Protein AF-A0A4C1T0A1-F1 (afdb_monomer)

Nearest PDB structures (foldseek):
  2osa-assembly1_A  TM=8.293E-01  e=1.418E-06  Homo sapiens
  3byi-assembly1_A  TM=7.574E-01  e=1.985E-06  Homo sapiens
  6gvc-assembly1_R  TM=7.389E-01  e=7.624E-06  Mus musculus
  6gvc-assembly3_T  TM=6.769E-01  e=3.477E-06  Mus musculus
  5jd0-assembly2_B  TM=7.737E-01  e=6.050E-04  Homo sapiens

pLDDT: mean 76.04, std 16.27, range [29.52, 96.94]

Sequence (228 aa):
MPFRESHLERKFVVELEGSQNVRILLYALQERPILRAKHVLKLSRSWLRETPQARVLKLGDNLILNTTIHFVPGEVTLRRVPTSKPGALFGAKMQQVLKREKRDIPFIISACIREVEKRGMSEVGIYRVSGSASDLAKLKKSFETNAYEAEQLLKDVDIHSVTGILKSYLRELPEALFTDILYPKFFETFSRFSNNNEAERINELLQVFEELRLKQIKLLLIIYWIIL

Radius of gyration: 21.47 Å; Cα contacts (8 Å, |Δi|>4): 220; chains: 1; bounding box: 48×46×66 Å

Foldseek 3Di:
DDDPDPPPDDDDDDDQVVHQWDKDWDWDDDVDTDTPFIFIGGDDPVQQAQDWDWDWTDGPDPDIDTDTHHDDDPVNLQQLQQDPDPQFQFSHAQVVQCVVVVHLGRLLLVLLLVLCVVPVPPPPCQLNDAFDPVLLVVLNVCVSPPSVVSSVSSNVGDNNSSSNNNVNRQSNHNAHLQHPVLVVVLVCLVVVDDPPPVVVSVVSNVVSVVVSPPRCVSVVVSVVVNPD

Secondary structure (DSSP, 8-state):
----------------TT--EEEEEEEE-SSSPEEEEEEEEE--TTT--SS-EEEEEE-SSS-EEEEEE----HHHHH--PPP-STT-STTS-HHHHHHHHTSSS-HHHHHHHHHHHHHTTTSTTTTTS---HHHHHHHHHHHHH-HHHHHHHHHHS-HHHHHHHHHHHHHT-SS-SS-TTHHHHHHHHHHHS-TT-HHHHHHHHHHHHHHTTTS-HHHHHHHHHHH-

Solvent-accessible surface area (backbone atoms only — not comparable to full-atom values): 13820 Å² total; per-residue (Å²): 133,83,83,78,84,73,87,75,88,75,90,82,87,79,90,62,82,93,54,58,62,49,76,49,75,42,63,45,89,59,102,60,74,41,80,72,27,59,34,78,45,73,62,46,79,92,69,55,34,71,61,78,37,79,44,78,44,61,35,51,96,88,37,75,45,81,46,71,48,53,38,76,54,68,67,67,76,62,57,34,65,61,51,86,58,86,82,50,62,66,18,28,52,64,72,57,51,22,63,73,68,73,40,80,57,50,64,69,57,59,54,38,50,54,52,37,69,72,70,31,79,85,43,90,53,55,69,72,49,79,35,53,71,70,52,32,53,50,46,54,53,28,53,58,75,36,60,69,61,25,60,55,49,60,73,75,48,60,64,33,21,42,42,42,44,49,52,50,46,62,69,36,25,36,59,60,92,65,40,85,80,46,46,59,58,53,51,49,54,61,69,71,46,60,94,87,41,60,70,60,43,51,53,52,49,50,53,62,48,56,74,53,71,84,56,53,71,79,57,49,56,55,46,59,62,66,76,110

InterPro domains:
  IPR000198 Rho GTPase-activating protein domain [PF00620] (106-221)
  IPR000198 Rho GTPase-activating protein domain [PS50238] (92-228)
  IPR000198 Rho GTPase-activating protein domain [SM00324] (103-228)
  IPR008936 Rho GTPase activation protein [G3DSA:1.10.555.10] (77-224)
  IPR008936 Rho GTPase activation protein [SSF48350] (89-224)
  IPR037769 Abr/Bcr [PTHR23182] (9-221)

Organism: Eumeta variegata (NCBI:txid151549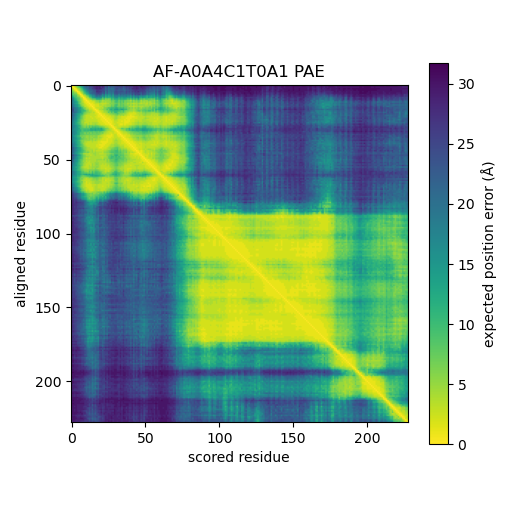)

Mean predicted aligned error: 15.32 Å

Structure (mmCIF, N/CA/C/O backbone):
data_AF-A0A4C1T0A1-F1
#
_entry.id   AF-A0A4C1T0A1-F1
#
loop_
_atom_site.group_PDB
_atom_site.id
_atom_site.type_symbol
_atom_site.label_atom_id
_atom_site.label_alt_id
_atom_site.label_comp_id
_atom_site.label_asym_id
_atom_site.label_entity_id
_atom_site.label_seq_id
_atom_site.pdbx_PDB_ins_code
_atom_site.Cartn_x
_atom_site.Cartn_y
_atom_site.Cartn_z
_atom_site.occupancy
_atom_site.B_iso_or_equiv
_atom_site.auth_seq_id
_atom_site.auth_comp_id
_atom_site.auth_asym_id
_atom_site.auth_atom_id
_atom_site.pdbx_PDB_model_num
ATOM 1 N N . MET A 1 1 ? 8.961 10.229 -41.275 1.00 29.52 1 MET A N 1
ATOM 2 C CA . MET A 1 1 ? 8.389 11.220 -40.336 1.00 29.52 1 MET A CA 1
ATOM 3 C C . MET A 1 1 ? 9.217 11.193 -39.059 1.00 29.52 1 MET A C 1
ATOM 5 O O . MET A 1 1 ? 9.393 10.100 -38.531 1.00 29.52 1 MET A O 1
ATOM 9 N N . PRO A 1 2 ? 9.806 12.317 -38.622 1.00 32.81 2 PRO A N 1
ATOM 10 C CA . PRO A 1 2 ? 10.744 12.318 -37.507 1.00 32.81 2 PRO A CA 1
ATOM 11 C C . PRO A 1 2 ? 9.990 12.180 -36.179 1.00 32.81 2 PRO A C 1
ATOM 13 O O . PRO A 1 2 ? 8.956 12.815 -35.965 1.00 32.81 2 PRO A O 1
ATOM 16 N N . PHE A 1 3 ? 10.504 11.310 -35.310 1.00 29.80 3 PHE A N 1
ATOM 17 C CA . PHE A 1 3 ? 10.046 11.124 -33.937 1.00 29.80 3 PHE A CA 1
ATOM 18 C C . PHE A 1 3 ? 10.162 12.458 -33.186 1.00 29.80 3 PHE A C 1
ATOM 20 O O . PHE A 1 3 ? 11.262 12.954 -32.970 1.00 29.80 3 PHE A O 1
ATOM 27 N N . ARG A 1 4 ? 9.024 13.048 -32.806 1.00 32.44 4 ARG A N 1
ATOM 28 C CA . ARG A 1 4 ? 8.977 14.178 -31.872 1.00 32.44 4 ARG A CA 1
ATOM 29 C C . ARG A 1 4 ? 9.487 13.707 -30.510 1.00 32.44 4 ARG A C 1
ATOM 31 O O . ARG A 1 4 ? 8.914 12.789 -29.926 1.00 32.44 4 ARG A O 1
ATOM 38 N N . GLU A 1 5 ? 10.537 14.354 -30.016 1.00 40.31 5 GLU A N 1
ATOM 39 C CA . GLU A 1 5 ? 11.033 14.242 -28.645 1.00 40.31 5 GLU A CA 1
ATOM 40 C C . GLU A 1 5 ? 9.947 14.696 -27.662 1.00 40.31 5 GLU A C 1
ATOM 42 O O . GLU A 1 5 ? 9.786 15.876 -27.360 1.00 40.31 5 GLU A O 1
ATOM 47 N N . SER A 1 6 ? 9.156 13.751 -27.160 1.00 40.12 6 SER A N 1
ATOM 48 C CA . SER A 1 6 ? 8.355 13.971 -25.962 1.00 40.12 6 SER A CA 1
ATOM 49 C C . SER A 1 6 ? 9.264 13.767 -24.750 1.00 40.12 6 SER A C 1
ATOM 51 O O . SER A 1 6 ? 9.520 12.626 -24.358 1.00 40.12 6 SER A O 1
ATOM 53 N N . HIS A 1 7 ? 9.760 14.860 -24.167 1.00 39.47 7 HIS A N 1
ATOM 54 C CA . HIS A 1 7 ? 10.402 14.864 -22.851 1.00 39.47 7 HIS A CA 1
ATOM 55 C C . HIS A 1 7 ? 9.392 14.387 -21.795 1.00 39.47 7 HIS A C 1
ATOM 57 O O . HIS A 1 7 ? 8.626 15.163 -21.229 1.00 39.47 7 HIS A O 1
ATOM 63 N N . LEU A 1 8 ? 9.340 13.074 -21.571 1.00 49.59 8 LEU A N 1
ATOM 64 C CA . LEU A 1 8 ? 8.510 12.456 -20.546 1.00 49.59 8 LEU A CA 1
ATOM 65 C C . LEU A 1 8 ? 9.331 12.374 -19.251 1.00 49.59 8 LEU A C 1
ATOM 67 O O . LEU A 1 8 ? 9.899 11.335 -18.920 1.00 49.59 8 LEU A O 1
ATOM 71 N N . GLU A 1 9 ? 9.429 13.481 -18.517 1.00 53.09 9 GLU A N 1
ATOM 72 C CA . GLU A 1 9 ? 10.045 13.467 -17.189 1.00 53.09 9 GLU A CA 1
ATOM 73 C C . GLU A 1 9 ? 9.111 12.762 -16.203 1.00 53.09 9 GLU A C 1
ATOM 75 O O . GLU A 1 9 ? 8.130 13.320 -15.712 1.00 53.09 9 GLU A O 1
ATOM 80 N N . ARG A 1 10 ? 9.388 11.484 -15.933 1.00 62.19 10 ARG A N 1
ATOM 81 C CA . ARG A 1 10 ? 8.680 10.706 -14.916 1.00 62.19 10 ARG A CA 1
ATOM 82 C C . ARG A 1 10 ? 9.647 10.283 -13.824 1.00 62.19 10 ARG A C 1
ATOM 84 O O . ARG A 1 10 ? 10.662 9.641 -14.089 1.00 62.19 10 ARG A O 1
ATOM 91 N N . LYS A 1 11 ? 9.300 10.625 -12.585 1.00 68.88 11 LYS A N 1
ATOM 92 C CA . LYS A 1 11 ? 10.008 10.181 -11.386 1.00 68.88 11 LYS A CA 1
ATOM 93 C C . LYS A 1 11 ? 9.368 8.895 -10.876 1.00 68.88 11 LYS A C 1
ATOM 95 O O . LYS A 1 11 ? 8.157 8.842 -10.677 1.00 68.88 11 LYS A O 1
ATOM 100 N N . PHE A 1 12 ? 10.191 7.884 -10.634 1.00 72.19 12 PHE A N 1
ATOM 101 C CA . PHE A 1 12 ? 9.772 6.614 -10.053 1.00 72.19 12 PHE A CA 1
ATOM 102 C C . PHE A 1 12 ? 10.589 6.347 -8.795 1.00 72.19 12 PHE A C 1
ATOM 104 O O . PHE A 1 12 ? 11.776 6.668 -8.743 1.00 72.19 12 PHE A O 1
ATOM 111 N N . VAL A 1 13 ? 9.948 5.756 -7.793 1.00 72.50 13 VAL A N 1
ATOM 112 C CA . VAL A 1 13 ? 10.609 5.232 -6.597 1.00 72.50 13 VAL A CA 1
ATOM 113 C C . VAL A 1 13 ? 10.372 3.732 -6.604 1.00 72.50 13 VAL A C 1
ATOM 115 O O . VAL A 1 13 ? 9.233 3.292 -6.752 1.00 72.50 13 VAL A O 1
ATOM 118 N N . VAL A 1 14 ? 11.451 2.961 -6.514 1.00 73.00 14 VAL A N 1
ATOM 119 C CA . VAL A 1 14 ? 11.414 1.500 -6.584 1.00 73.00 14 VAL A CA 1
ATOM 120 C C . VAL A 1 14 ? 12.119 0.958 -5.352 1.00 73.00 14 VAL A C 1
ATOM 122 O O . VAL A 1 14 ? 13.263 1.320 -5.087 1.00 73.00 14 VAL A O 1
ATOM 125 N N . GLU A 1 15 ? 11.434 0.100 -4.604 1.00 74.38 15 GLU A N 1
ATOM 126 C CA . GLU A 1 15 ? 12.023 -0.645 -3.494 1.00 74.38 15 GLU A CA 1
ATOM 127 C C . GLU A 1 15 ? 12.839 -1.808 -4.078 1.00 74.38 15 GLU A C 1
ATOM 129 O O . GLU A 1 15 ? 12.333 -2.604 -4.867 1.00 74.38 15 GLU A O 1
ATOM 134 N N . LEU A 1 16 ? 14.134 -1.859 -3.755 1.00 69.81 16 LEU A N 1
ATOM 135 C CA . LEU A 1 16 ? 15.108 -2.787 -4.351 1.00 69.81 16 LEU A CA 1
ATOM 136 C C . LEU A 1 16 ? 15.574 -3.847 -3.346 1.00 69.81 16 LEU A C 1
ATOM 138 O O . LEU A 1 16 ? 16.738 -4.250 -3.358 1.00 69.81 16 LEU A O 1
ATOM 142 N N . GLU A 1 17 ? 14.685 -4.287 -2.458 1.00 68.00 17 GLU A N 1
ATOM 143 C CA . GLU A 1 17 ? 15.021 -5.261 -1.420 1.00 68.00 17 GLU A CA 1
ATOM 144 C C . GLU A 1 17 ? 15.563 -6.557 -2.046 1.00 68.00 17 GLU A C 1
ATOM 146 O O . GLU A 1 17 ? 14.962 -7.130 -2.957 1.00 68.00 17 GLU A O 1
ATOM 151 N N . GLY A 1 18 ? 16.779 -6.952 -1.650 1.00 66.81 18 GLY A N 1
ATOM 152 C CA . GLY A 1 18 ? 17.487 -8.125 -2.185 1.00 66.81 18 GLY A CA 1
ATOM 153 C C . GLY A 1 18 ? 17.835 -8.079 -3.683 1.00 66.81 18 GLY A C 1
ATOM 154 O O . GLY A 1 18 ? 18.431 -9.020 -4.211 1.00 66.81 18 GLY A O 1
ATOM 155 N N . SER A 1 19 ? 17.492 -7.002 -4.392 1.00 78.25 19 SER A N 1
ATOM 156 C CA . SER A 1 19 ? 17.608 -6.933 -5.846 1.00 78.25 19 SER A CA 1
ATOM 157 C C . SER A 1 19 ? 19.029 -6.587 -6.279 1.00 78.25 19 SER A C 1
ATOM 159 O O . SER A 1 19 ? 19.620 -5.604 -5.840 1.00 78.25 19 SER A O 1
ATOM 161 N N . GLN A 1 20 ? 19.571 -7.373 -7.209 1.00 84.00 20 GLN A N 1
ATOM 162 C CA . GLN A 1 20 ? 20.903 -7.134 -7.781 1.00 84.00 20 GLN A CA 1
ATOM 163 C C . GLN A 1 20 ? 20.854 -6.395 -9.122 1.00 84.00 20 GLN A C 1
ATOM 165 O O . GLN A 1 20 ? 21.861 -5.844 -9.564 1.00 84.00 20 GLN A O 1
ATOM 170 N N . ASN A 1 21 ? 19.700 -6.388 -9.795 1.00 86.94 21 ASN A N 1
ATOM 171 C CA . ASN A 1 21 ? 19.548 -5.836 -11.137 1.00 86.94 21 ASN A CA 1
ATOM 172 C C . ASN A 1 21 ? 18.180 -5.167 -11.308 1.00 86.94 21 ASN A C 1
ATOM 174 O O . ASN A 1 21 ? 17.172 -5.702 -10.857 1.00 86.94 21 ASN A O 1
ATOM 178 N N . VAL A 1 22 ? 18.136 -4.066 -12.056 1.00 86.69 22 VAL A N 1
ATOM 179 C CA . VAL A 1 22 ? 16.906 -3.433 -12.550 1.00 86.69 22 VAL A CA 1
ATOM 180 C C . VAL A 1 22 ? 16.799 -3.691 -14.047 1.00 86.69 22 VAL A C 1
ATOM 182 O O . VAL A 1 22 ? 17.739 -3.430 -14.797 1.00 86.69 22 VAL A O 1
ATOM 185 N N . ARG A 1 23 ? 15.662 -4.223 -14.503 1.00 88.62 23 ARG A N 1
ATOM 186 C CA . ARG A 1 23 ? 15.398 -4.449 -15.931 1.00 88.62 23 ARG A CA 1
ATOM 187 C C . ARG A 1 23 ? 14.464 -3.370 -16.453 1.00 88.62 23 ARG A C 1
ATOM 189 O O . ARG A 1 23 ? 13.386 -3.176 -15.908 1.00 88.62 23 ARG A O 1
ATOM 196 N N . ILE A 1 24 ? 14.871 -2.707 -17.524 1.00 87.62 24 ILE A N 1
ATOM 197 C CA . ILE A 1 24 ? 14.085 -1.681 -18.205 1.00 87.62 24 ILE A CA 1
ATOM 198 C C . ILE A 1 24 ? 13.668 -2.254 -19.551 1.00 87.62 24 ILE A C 1
ATOM 200 O O . ILE A 1 24 ? 14.513 -2.707 -20.326 1.00 87.62 24 ILE A O 1
ATOM 204 N N . LEU A 1 25 ? 12.362 -2.269 -19.799 1.00 87.50 25 LEU A N 1
ATOM 205 C CA . LEU A 1 25 ? 11.750 -2.847 -20.988 1.00 87.50 25 LEU A CA 1
ATOM 206 C C . LEU A 1 25 ? 10.975 -1.753 -21.718 1.00 87.50 25 LEU A C 1
ATOM 208 O O . LEU A 1 25 ? 10.146 -1.073 -21.116 1.00 87.50 25 LEU A O 1
ATOM 212 N N . LEU A 1 26 ? 11.252 -1.591 -23.008 1.00 84.69 26 LEU A N 1
ATOM 213 C CA . LEU A 1 26 ? 10.543 -0.658 -23.873 1.00 84.69 26 LEU A CA 1
ATOM 214 C C . LEU A 1 26 ? 9.600 -1.441 -24.778 1.00 84.69 26 LEU A C 1
ATOM 216 O O . LEU A 1 26 ? 10.046 -2.268 -25.574 1.00 84.69 26 LEU A O 1
ATOM 220 N N . TYR A 1 27 ? 8.311 -1.141 -24.686 1.00 84.38 27 TYR A N 1
ATOM 221 C CA . TYR A 1 27 ? 7.280 -1.748 -25.518 1.00 84.38 27 TYR A CA 1
ATOM 222 C C . TYR A 1 27 ? 6.747 -0.738 -26.534 1.00 84.38 27 TYR A C 1
ATOM 224 O O . TYR A 1 27 ? 6.534 0.428 -26.205 1.00 84.38 27 TYR A O 1
ATOM 232 N N . ALA A 1 28 ? 6.510 -1.192 -27.764 1.00 83.00 28 ALA A N 1
ATOM 233 C CA . ALA A 1 28 ? 5.691 -0.471 -28.731 1.00 83.00 28 ALA A CA 1
ATOM 234 C C . ALA A 1 28 ? 4.224 -0.862 -28.530 1.00 83.00 28 ALA A C 1
ATOM 236 O O . ALA A 1 28 ? 3.894 -2.049 -28.545 1.00 83.00 28 ALA A O 1
ATOM 237 N N . LEU A 1 29 ? 3.355 0.135 -28.355 1.00 79.50 29 LEU A N 1
ATOM 238 C CA . LEU A 1 29 ? 1.909 -0.065 -28.321 1.00 79.50 29 LEU A CA 1
ATOM 239 C C . LEU A 1 29 ? 1.381 -0.258 -29.751 1.00 79.50 29 LEU A C 1
ATOM 241 O O . LEU A 1 29 ? 1.360 0.678 -30.545 1.00 79.50 29 LEU A O 1
ATOM 245 N N . GLN A 1 30 ? 0.980 -1.489 -30.058 1.00 86.06 30 GLN A N 1
ATOM 246 C CA . GLN A 1 30 ? 0.205 -1.906 -31.233 1.00 86.06 30 GLN A CA 1
ATOM 247 C C . GLN A 1 30 ? -0.946 -2.809 -30.742 1.00 86.06 30 GLN A C 1
ATOM 249 O O . GLN A 1 30 ? -1.153 -2.906 -29.532 1.00 86.06 30 GLN A O 1
ATOM 254 N N . GLU A 1 31 ? -1.668 -3.501 -31.635 1.00 78.75 31 GLU A N 1
ATOM 255 C CA . GLU A 1 31 ? -2.723 -4.463 -31.244 1.00 78.75 31 GLU A CA 1
ATOM 256 C C . GLU A 1 31 ? -2.236 -5.523 -30.242 1.00 78.75 31 GLU A C 1
ATOM 258 O O . GLU A 1 31 ? -2.997 -5.987 -29.394 1.00 78.75 31 GLU A O 1
ATOM 263 N N . ARG A 1 32 ? -0.944 -5.869 -30.288 1.00 80.00 32 ARG A N 1
ATOM 264 C CA . ARG A 1 32 ? -0.244 -6.589 -29.219 1.00 80.00 32 ARG A CA 1
ATOM 265 C C . ARG A 1 32 ? 1.031 -5.829 -28.850 1.00 80.00 32 ARG A C 1
ATOM 267 O O . ARG A 1 32 ? 1.736 -5.385 -29.755 1.00 80.00 32 ARG A O 1
ATOM 274 N N . PRO A 1 33 ? 1.358 -5.665 -27.556 1.00 83.69 33 PRO A N 1
ATOM 275 C CA . PRO A 1 33 ? 2.564 -4.957 -27.145 1.00 83.69 33 PRO A CA 1
ATOM 276 C C . PRO A 1 33 ? 3.813 -5.735 -27.572 1.00 83.69 33 PRO A C 1
ATOM 278 O O . PRO A 1 33 ? 4.035 -6.865 -27.139 1.00 83.69 33 PRO A O 1
ATOM 281 N N . ILE A 1 34 ? 4.649 -5.115 -28.406 1.00 87.12 34 ILE A N 1
ATOM 282 C CA . ILE A 1 34 ? 5.887 -5.725 -28.906 1.00 87.12 34 ILE A CA 1
ATOM 283 C C . ILE A 1 34 ? 7.069 -5.147 -28.134 1.00 87.12 34 ILE A C 1
ATOM 285 O O . ILE A 1 34 ? 7.249 -3.928 -28.087 1.00 87.12 34 ILE A O 1
ATOM 289 N N . LEU A 1 35 ? 7.899 -6.012 -27.547 1.00 85.38 35 LEU A N 1
ATOM 290 C CA . LEU A 1 35 ? 9.145 -5.599 -26.903 1.00 85.38 35 LEU A CA 1
ATOM 291 C C . LEU A 1 35 ? 10.116 -5.065 -27.965 1.00 85.38 35 LEU A C 1
ATOM 293 O O . LEU A 1 35 ? 10.539 -5.799 -28.854 1.00 85.38 35 LEU A O 1
ATOM 297 N N . ARG A 1 36 ? 10.471 -3.784 -27.870 1.00 86.38 36 ARG A N 1
ATOM 298 C CA . ARG A 1 36 ? 11.402 -3.111 -28.787 1.00 86.38 36 ARG A CA 1
ATOM 299 C C . ARG A 1 36 ? 12.825 -3.095 -28.265 1.00 86.38 36 ARG A C 1
ATOM 301 O O . ARG A 1 36 ? 13.759 -3.162 -29.052 1.00 86.38 36 ARG A O 1
ATOM 308 N N . ALA A 1 37 ? 12.984 -2.988 -26.950 1.00 86.50 37 ALA A N 1
ATOM 309 C CA . ALA A 1 37 ? 14.294 -2.957 -26.330 1.00 86.50 37 ALA A CA 1
ATOM 310 C C . ALA A 1 37 ? 14.256 -3.437 -24.882 1.00 86.50 37 ALA A C 1
ATOM 312 O O . ALA A 1 37 ? 13.249 -3.313 -24.183 1.00 86.50 37 ALA A O 1
ATOM 313 N N . LYS A 1 38 ? 15.399 -3.944 -24.427 1.00 87.94 38 LYS A N 1
ATOM 314 C CA . LYS A 1 38 ? 15.635 -4.386 -23.056 1.00 87.94 38 LYS A CA 1
ATOM 315 C C . LYS A 1 38 ? 17.009 -3.910 -22.614 1.00 87.94 38 LYS A C 1
ATOM 317 O O . LYS A 1 38 ? 17.985 -4.097 -23.331 1.00 87.94 38 LYS A O 1
ATOM 322 N N . HIS A 1 39 ? 17.090 -3.372 -21.405 1.00 89.44 39 HIS A N 1
ATOM 323 C CA . HIS A 1 39 ? 18.354 -3.082 -20.742 1.00 89.44 39 HIS A CA 1
ATOM 324 C C . HIS A 1 39 ? 18.349 -3.655 -19.326 1.00 89.44 39 HIS A C 1
ATOM 326 O O . HIS A 1 39 ? 17.338 -3.601 -18.626 1.00 89.44 39 HIS A O 1
ATOM 332 N N . VAL A 1 40 ? 19.479 -4.223 -18.906 1.00 89.81 40 VAL A N 1
ATOM 333 C CA . VAL A 1 40 ? 19.676 -4.734 -17.546 1.00 89.81 40 VAL A CA 1
ATOM 334 C C . VAL A 1 40 ? 20.724 -3.869 -16.868 1.00 89.81 40 VAL A C 1
ATOM 336 O O . VAL A 1 40 ? 21.893 -3.898 -17.237 1.00 89.81 40 VAL A O 1
ATOM 339 N N . LEU A 1 41 ? 20.297 -3.112 -15.866 1.00 89.19 41 LEU A N 1
ATOM 340 C CA . LEU A 1 41 ? 21.166 -2.287 -15.049 1.00 89.19 41 LEU A CA 1
ATOM 341 C C . LEU A 1 41 ? 21.546 -3.052 -13.782 1.00 89.19 41 LEU A C 1
ATOM 343 O O . LEU A 1 41 ? 20.699 -3.300 -12.924 1.00 89.19 41 LEU A O 1
ATOM 347 N N . LYS A 1 42 ? 22.826 -3.404 -13.650 1.00 88.69 42 LYS A N 1
ATOM 348 C CA . LYS A 1 42 ? 23.350 -4.027 -12.432 1.00 88.69 42 LYS A CA 1
ATOM 349 C C . LYS A 1 42 ? 23.491 -2.985 -11.326 1.00 88.69 42 LYS A C 1
ATOM 351 O O . LYS A 1 42 ? 24.186 -1.977 -11.486 1.00 88.69 42 LYS A O 1
ATOM 356 N N . LEU A 1 43 ? 22.835 -3.240 -10.202 1.00 86.88 43 LEU A N 1
ATOM 357 C CA . LEU A 1 43 ? 22.893 -2.388 -9.025 1.00 86.88 43 LEU A CA 1
ATOM 358 C C . LEU A 1 43 ? 24.235 -2.601 -8.323 1.00 86.88 43 LEU A C 1
ATOM 360 O O . LEU A 1 43 ? 24.668 -3.732 -8.107 1.00 86.88 43 LEU A O 1
ATOM 364 N N . SER A 1 44 ? 24.917 -1.507 -7.990 1.00 83.94 44 SER A N 1
ATOM 365 C CA . SER A 1 44 ? 26.177 -1.553 -7.250 1.00 83.94 44 SER A CA 1
ATOM 366 C C . SER A 1 44 ? 26.270 -0.381 -6.291 1.00 83.94 44 SER A C 1
ATOM 368 O O . SER A 1 44 ? 26.035 0.764 -6.678 1.00 83.94 44 SER A O 1
ATOM 370 N N . ARG A 1 45 ? 26.718 -0.666 -5.066 1.00 79.56 45 ARG A N 1
ATOM 371 C CA . ARG A 1 45 ? 26.987 0.342 -4.030 1.00 79.56 45 ARG A CA 1
ATOM 372 C C . ARG A 1 45 ? 28.094 1.324 -4.428 1.00 79.56 45 ARG A C 1
ATOM 374 O O . ARG A 1 45 ? 28.167 2.412 -3.875 1.00 79.56 45 ARG A O 1
ATOM 381 N N . SER A 1 46 ? 28.938 0.978 -5.406 1.00 81.81 46 SER A N 1
ATOM 382 C CA . SER A 1 46 ? 30.003 1.875 -5.877 1.00 81.81 46 SER A CA 1
ATOM 383 C C . SER A 1 46 ? 29.461 3.143 -6.543 1.00 81.81 46 SER A C 1
ATOM 385 O O . SER A 1 46 ? 30.059 4.216 -6.404 1.00 81.81 46 SER A O 1
ATOM 387 N N . TRP A 1 47 ? 28.323 3.028 -7.238 1.00 83.88 47 TRP A N 1
ATOM 388 C CA . TRP A 1 47 ? 27.717 4.124 -7.990 1.00 83.88 47 TRP A CA 1
ATOM 389 C C . TRP A 1 47 ? 26.320 4.511 -7.511 1.00 83.88 47 TRP A C 1
ATOM 391 O O . TRP A 1 47 ? 25.928 5.654 -7.708 1.00 83.88 47 TRP A O 1
ATOM 401 N N . LEU A 1 48 ? 25.558 3.601 -6.903 1.00 83.75 48 LEU A N 1
ATOM 402 C CA . LEU A 1 48 ? 24.223 3.891 -6.388 1.00 83.75 48 LEU A CA 1
ATOM 403 C C . LEU A 1 48 ? 24.356 4.631 -5.051 1.00 83.75 48 LEU A C 1
ATOM 405 O O . LEU A 1 48 ? 24.356 4.022 -3.986 1.00 83.75 48 LEU A O 1
ATOM 409 N N . ARG A 1 49 ? 24.550 5.947 -5.143 1.00 85.81 49 ARG A N 1
ATOM 410 C CA . ARG A 1 49 ? 24.770 6.867 -4.018 1.00 85.81 49 ARG A CA 1
ATOM 411 C C . ARG A 1 49 ? 23.569 7.784 -3.836 1.00 85.81 49 ARG A C 1
ATOM 413 O O . ARG A 1 49 ? 22.743 7.895 -4.736 1.00 85.81 49 ARG A O 1
ATOM 420 N N . GLU A 1 50 ? 23.501 8.471 -2.701 1.00 81.75 50 GLU A N 1
ATOM 421 C CA . GLU A 1 50 ? 22.440 9.449 -2.414 1.00 81.75 50 GLU A CA 1
ATOM 422 C C . GLU A 1 50 ? 22.443 10.650 -3.363 1.00 81.75 50 GLU A C 1
ATOM 424 O O . GLU A 1 50 ? 21.406 11.254 -3.631 1.00 81.75 50 GLU A O 1
ATOM 429 N N . THR A 1 51 ? 23.605 10.983 -3.923 1.00 84.88 51 THR A N 1
ATOM 430 C CA . THR A 1 51 ? 23.722 12.049 -4.912 1.00 84.88 51 THR A CA 1
ATOM 431 C C . THR A 1 51 ? 23.191 11.597 -6.277 1.00 84.88 51 THR A C 1
ATOM 433 O O . THR A 1 51 ? 23.561 10.513 -6.739 1.00 84.88 51 THR A O 1
ATOM 436 N N . PRO A 1 52 ? 22.373 12.419 -6.965 1.00 86.31 52 PRO A N 1
ATOM 43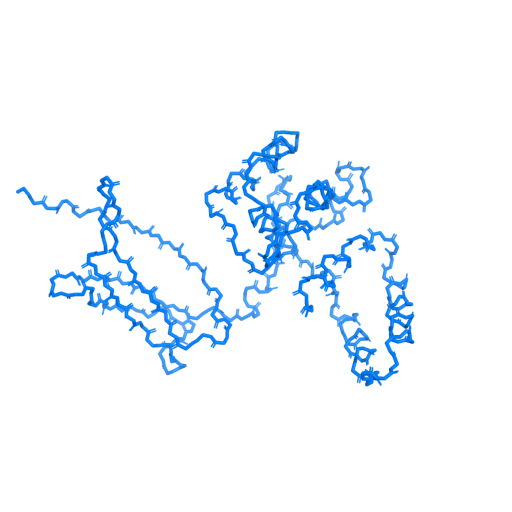7 C CA . PRO A 1 52 ? 21.881 12.131 -8.312 1.00 86.31 52 PRO A CA 1
ATOM 438 C C . PRO A 1 52 ? 23.006 11.776 -9.292 1.00 86.31 52 PRO A C 1
ATOM 440 O O . PRO A 1 52 ? 23.874 12.597 -9.576 1.00 86.31 52 PRO A O 1
ATOM 443 N N . GLN A 1 53 ? 22.980 10.553 -9.826 1.00 86.81 53 GLN A N 1
ATOM 444 C CA . GLN A 1 53 ? 23.920 10.082 -10.842 1.00 86.81 53 GLN A CA 1
ATOM 445 C C . GLN A 1 53 ? 23.231 10.024 -12.203 1.00 86.81 53 GLN A C 1
ATOM 447 O O . GLN A 1 53 ? 22.355 9.183 -12.427 1.00 86.81 53 GLN A O 1
ATOM 452 N N . ALA A 1 54 ? 23.642 10.895 -13.124 1.00 88.38 54 ALA A N 1
ATOM 453 C CA . ALA A 1 54 ? 23.218 10.811 -14.515 1.00 88.38 54 ALA A CA 1
ATOM 454 C C . ALA A 1 54 ? 23.792 9.540 -15.160 1.00 88.38 54 ALA A C 1
ATOM 456 O O . ALA A 1 54 ? 24.974 9.218 -15.019 1.00 88.38 54 ALA A O 1
ATOM 457 N N . ARG A 1 55 ? 22.946 8.797 -15.868 1.00 86.50 55 ARG A N 1
ATOM 458 C CA . ARG A 1 55 ? 23.300 7.579 -16.589 1.00 86.50 55 ARG A CA 1
ATOM 459 C C . ARG A 1 55 ? 22.628 7.540 -17.947 1.00 86.50 55 ARG A C 1
ATOM 461 O O . ARG A 1 55 ? 21.475 7.920 -18.119 1.00 86.50 55 ARG A O 1
ATOM 468 N N . VAL A 1 56 ? 23.379 7.005 -18.895 1.00 88.81 56 VAL A N 1
ATOM 469 C CA . VAL A 1 56 ? 22.968 6.816 -20.279 1.00 88.81 56 VAL A CA 1
ATOM 470 C C . VAL A 1 56 ? 22.800 5.317 -20.494 1.00 88.81 56 VAL A C 1
ATOM 472 O O . VAL A 1 56 ? 23.775 4.565 -20.470 1.00 88.81 56 VAL A O 1
ATOM 475 N N . LEU A 1 57 ? 21.557 4.862 -20.631 1.00 87.62 57 LEU A N 1
ATOM 476 C CA . LEU A 1 57 ? 21.221 3.449 -20.780 1.00 87.62 57 LEU A CA 1
ATOM 477 C C . LEU A 1 57 ? 20.954 3.139 -22.251 1.00 87.62 57 LEU A C 1
ATOM 479 O O . LEU A 1 57 ? 20.018 3.670 -22.844 1.00 87.62 57 LEU A O 1
ATOM 483 N N . LYS A 1 58 ? 21.767 2.260 -22.841 1.00 85.88 58 LYS A N 1
ATOM 484 C CA . LYS A 1 58 ? 21.583 1.802 -24.225 1.00 85.88 58 LYS A CA 1
ATOM 485 C C . LYS A 1 58 ? 20.492 0.732 -24.274 1.00 85.88 58 LYS A C 1
ATOM 487 O O . LYS A 1 58 ? 20.686 -0.388 -23.797 1.00 85.88 58 LYS A O 1
ATOM 492 N N . LEU A 1 59 ? 19.338 1.097 -24.814 1.00 82.38 59 LEU A N 1
ATOM 493 C CA . LEU A 1 59 ? 18.161 0.254 -24.992 1.00 82.38 59 LEU A CA 1
ATOM 494 C C . LEU A 1 59 ? 18.189 -0.357 -26.405 1.00 82.38 59 LEU A C 1
ATOM 496 O O . LEU A 1 59 ? 17.376 -0.018 -27.253 1.00 82.38 59 LEU A O 1
ATOM 500 N N . GLY A 1 60 ? 19.122 -1.271 -26.668 1.00 76.00 60 GLY A N 1
ATOM 501 C CA . GLY A 1 60 ? 19.323 -1.845 -28.009 1.00 76.00 60 GLY A CA 1
ATOM 502 C C . GLY A 1 60 ? 20.213 -0.976 -28.904 1.00 76.00 60 GLY A C 1
ATOM 503 O O . GLY A 1 60 ? 20.977 -0.156 -28.394 1.00 76.00 60 GLY A O 1
ATOM 504 N N . ASP A 1 61 ? 20.127 -1.175 -30.222 1.00 73.06 61 ASP A N 1
ATOM 505 C CA . ASP A 1 61 ? 21.145 -0.685 -31.165 1.00 73.06 61 ASP A CA 1
ATOM 506 C C . ASP A 1 61 ? 21.137 0.841 -31.339 1.00 73.06 61 ASP A C 1
ATOM 508 O O . ASP A 1 61 ? 22.197 1.462 -31.351 1.00 73.06 61 ASP A O 1
ATOM 512 N N . ASN A 1 62 ? 19.951 1.463 -31.383 1.00 77.62 62 ASN A N 1
ATOM 513 C CA . ASN A 1 62 ? 19.802 2.889 -31.720 1.00 77.62 62 ASN A CA 1
ATOM 514 C C . ASN A 1 62 ? 18.975 3.698 -30.705 1.00 77.62 62 ASN A C 1
ATOM 516 O O . ASN A 1 62 ? 18.569 4.820 -31.002 1.00 77.62 62 ASN A O 1
ATOM 520 N N . LEU A 1 63 ? 18.678 3.150 -29.524 1.00 81.81 63 LEU A N 1
ATOM 521 C CA . LEU A 1 63 ? 17.886 3.851 -28.510 1.00 81.81 63 LEU A CA 1
ATOM 522 C C . LEU A 1 63 ? 18.703 4.068 -27.246 1.00 81.81 63 LEU A C 1
ATOM 524 O O . LEU A 1 63 ? 19.307 3.150 -26.692 1.00 81.81 63 LEU A O 1
ATOM 528 N N . ILE A 1 64 ? 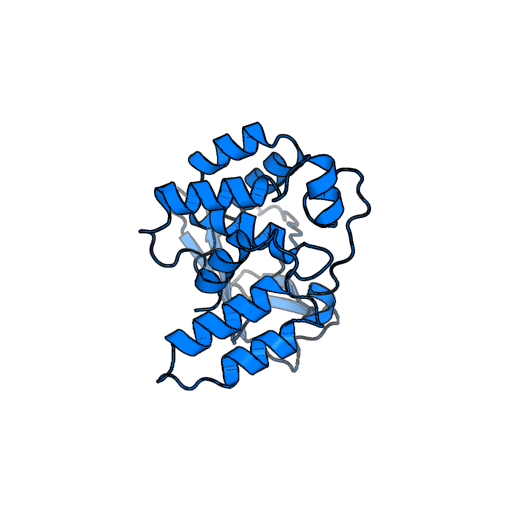18.681 5.305 -26.771 1.00 84.81 64 ILE A N 1
ATOM 529 C CA . ILE A 1 64 ? 19.395 5.734 -25.581 1.00 84.81 64 ILE A CA 1
ATOM 530 C C . ILE A 1 64 ? 18.387 6.368 -24.625 1.00 84.81 64 ILE A C 1
ATOM 532 O O . ILE A 1 64 ? 17.617 7.241 -25.013 1.00 84.81 64 ILE A O 1
ATOM 536 N N . LEU A 1 65 ? 18.399 5.924 -23.371 1.00 83.38 65 LEU A N 1
ATOM 537 C CA . LEU A 1 65 ? 17.635 6.520 -22.283 1.00 83.38 65 LEU A CA 1
ATOM 538 C C . LEU A 1 65 ? 18.584 7.268 -21.354 1.00 83.38 65 LEU A C 1
ATOM 540 O O . LEU A 1 65 ? 19.370 6.658 -20.627 1.00 83.38 65 LEU A O 1
ATOM 544 N N . ASN A 1 66 ? 18.462 8.589 -21.355 1.00 84.88 66 ASN A N 1
ATOM 545 C CA . ASN A 1 66 ? 19.100 9.439 -20.363 1.00 84.88 66 ASN A CA 1
ATOM 546 C C . ASN A 1 66 ? 18.244 9.416 -19.096 1.00 84.88 66 ASN A C 1
ATOM 548 O O . ASN A 1 66 ? 17.053 9.716 -19.131 1.00 84.88 66 ASN A O 1
ATOM 552 N N . THR A 1 67 ? 18.834 9.015 -17.978 1.00 84.88 67 THR A N 1
ATOM 553 C CA . THR A 1 67 ? 18.139 8.904 -16.698 1.00 84.88 67 THR A CA 1
ATOM 554 C C . THR A 1 67 ? 19.047 9.346 -15.566 1.00 84.88 67 THR A C 1
ATOM 556 O O . THR A 1 67 ? 20.268 9.299 -15.681 1.00 84.88 67 THR A O 1
ATOM 559 N N . THR A 1 68 ? 18.454 9.746 -14.452 1.00 87.81 68 THR A N 1
ATOM 560 C CA . THR A 1 68 ? 19.186 10.109 -13.245 1.00 87.81 68 THR A CA 1
ATOM 561 C C . THR A 1 68 ? 18.745 9.189 -12.127 1.00 87.81 68 THR A C 1
ATOM 563 O O . THR A 1 68 ? 17.553 9.070 -11.846 1.00 87.81 68 THR A O 1
ATOM 566 N N . ILE A 1 69 ? 19.705 8.530 -11.487 1.00 89.19 69 ILE A N 1
ATOM 567 C CA . ILE A 1 69 ? 19.449 7.521 -10.461 1.00 89.19 69 ILE A CA 1
ATOM 568 C C . ILE A 1 69 ? 20.188 7.925 -9.192 1.00 89.19 69 ILE A C 1
ATOM 570 O O . ILE A 1 69 ? 21.363 8.277 -9.239 1.00 89.19 69 ILE A O 1
ATOM 574 N N . HIS A 1 7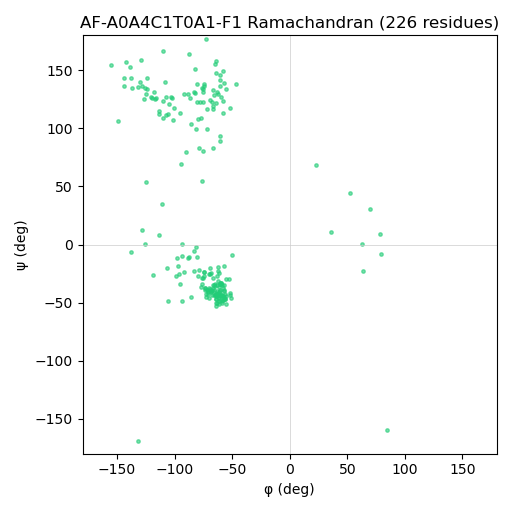0 ? 19.506 7.858 -8.057 1.00 87.19 70 HIS A N 1
ATOM 575 C CA . HIS A 1 70 ? 20.112 7.994 -6.739 1.00 87.19 70 HIS A CA 1
ATOM 576 C C . HIS A 1 70 ? 19.503 6.973 -5.787 1.00 87.19 70 HIS A C 1
ATOM 578 O O . HIS A 1 70 ? 18.369 6.525 -5.965 1.00 87.19 70 HIS A O 1
ATOM 584 N N . PHE A 1 71 ? 20.289 6.604 -4.788 1.00 83.19 71 PHE A N 1
ATOM 585 C CA . PHE A 1 71 ? 19.838 5.867 -3.626 1.00 83.19 71 PHE A CA 1
ATOM 586 C C . PHE A 1 71 ? 19.048 6.802 -2.714 1.00 83.19 71 PHE A C 1
ATOM 588 O O . PHE A 1 71 ? 19.467 7.928 -2.470 1.00 83.19 71 PHE A O 1
ATOM 595 N N . VAL A 1 72 ? 17.925 6.336 -2.187 1.00 77.38 72 VAL A N 1
ATOM 596 C CA . VAL A 1 72 ? 17.237 7.026 -1.097 1.00 77.38 72 VAL A CA 1
ATOM 597 C C . VAL A 1 72 ? 17.347 6.106 0.114 1.00 77.38 72 VAL A C 1
ATOM 599 O O . VAL A 1 72 ? 16.819 4.993 0.041 1.00 77.38 72 VAL A O 1
ATOM 602 N N . PRO A 1 73 ? 18.054 6.509 1.187 1.00 67.81 73 PRO A N 1
ATOM 603 C CA . PRO A 1 73 ? 18.193 5.686 2.377 1.00 67.81 73 PRO A CA 1
ATOM 604 C C . PRO A 1 73 ? 16.840 5.336 2.979 1.00 67.81 73 PRO A C 1
ATOM 606 O O . PRO A 1 73 ? 15.894 6.134 2.930 1.00 67.81 73 PRO A O 1
ATOM 609 N N . GLY A 1 74 ? 16.790 4.161 3.606 1.00 55.06 74 GLY A N 1
ATOM 610 C CA . GLY A 1 74 ? 15.628 3.699 4.351 1.00 55.06 74 GLY A CA 1
ATOM 611 C C . GLY A 1 74 ? 15.162 4.764 5.337 1.00 55.06 74 GLY A C 1
ATOM 612 O O . GLY A 1 74 ? 13.990 5.120 5.306 1.00 55.06 74 GLY A O 1
ATOM 613 N N . GLU A 1 75 ? 16.063 5.387 6.108 1.00 53.00 75 GLU A N 1
ATOM 614 C CA . GLU A 1 75 ? 15.682 6.406 7.096 1.00 53.00 75 GLU A CA 1
ATOM 615 C C . GLU A 1 75 ? 15.025 7.640 6.468 1.00 53.00 75 GLU A C 1
ATOM 617 O O . GLU A 1 75 ? 14.153 8.244 7.084 1.00 53.00 75 GLU A O 1
ATOM 622 N N . VAL A 1 76 ? 15.391 8.018 5.239 1.00 53.03 76 VAL A N 1
ATOM 623 C CA . VAL A 1 76 ? 14.781 9.155 4.529 1.00 53.03 76 VAL A CA 1
ATOM 624 C C . VAL A 1 76 ? 13.409 8.776 3.970 1.00 53.03 76 VAL A C 1
ATOM 626 O O . VAL A 1 76 ? 12.485 9.582 4.035 1.00 53.03 76 VAL A O 1
ATOM 629 N N . THR A 1 77 ? 13.237 7.539 3.491 1.00 51.59 77 THR A N 1
ATOM 630 C CA . THR A 1 77 ? 11.907 7.005 3.135 1.00 51.59 77 THR A CA 1
ATOM 631 C C . THR A 1 77 ? 11.017 6.737 4.356 1.00 51.59 77 THR A C 1
ATOM 633 O O . THR A 1 77 ? 9.795 6.773 4.243 1.00 51.59 77 THR A O 1
ATOM 636 N N . LEU A 1 78 ? 11.626 6.502 5.525 1.00 47.28 78 LEU A N 1
ATOM 637 C CA . LEU A 1 78 ? 10.978 6.227 6.810 1.00 47.28 78 LEU A CA 1
ATOM 638 C C . LEU A 1 78 ? 10.778 7.486 7.664 1.00 47.28 78 LEU A C 1
ATOM 640 O O . LEU A 1 78 ? 10.046 7.420 8.653 1.00 47.28 78 LEU A O 1
ATOM 644 N N . ARG A 1 79 ? 11.367 8.637 7.298 1.00 45.34 79 ARG A N 1
ATOM 645 C CA . ARG A 1 79 ? 11.006 9.950 7.853 1.00 45.34 79 ARG A CA 1
ATOM 646 C C . ARG A 1 79 ? 9.596 10.276 7.391 1.00 45.34 79 ARG A C 1
ATOM 648 O O . ARG A 1 79 ? 9.369 10.971 6.402 1.00 45.34 79 ARG A O 1
ATOM 655 N N . ARG A 1 80 ? 8.634 9.742 8.130 1.00 56.91 80 ARG A N 1
ATOM 656 C CA . ARG A 1 80 ? 7.217 9.960 7.905 1.00 56.91 80 ARG A CA 1
ATOM 657 C C . ARG A 1 80 ? 6.881 11.368 8.403 1.00 56.91 80 ARG A C 1
ATOM 659 O O . ARG A 1 80 ? 6.446 11.576 9.532 1.00 56.91 80 ARG A O 1
ATOM 666 N N . VAL A 1 81 ? 7.178 12.371 7.583 1.00 53.88 81 VAL A N 1
ATOM 667 C CA . VAL A 1 81 ? 6.805 13.755 7.883 1.00 53.88 81 VAL A CA 1
ATOM 668 C C . VAL A 1 81 ? 5.278 13.833 7.811 1.00 53.88 81 VAL A C 1
ATOM 670 O O . VAL A 1 81 ? 4.716 13.485 6.768 1.00 53.88 81 VAL A O 1
ATOM 673 N N . PRO A 1 82 ? 4.585 14.255 8.886 1.00 56.69 82 PRO A N 1
ATOM 674 C CA . PRO A 1 82 ? 3.145 14.443 8.839 1.00 56.69 82 PRO A CA 1
ATOM 675 C C . PRO A 1 82 ? 2.789 15.389 7.697 1.00 56.69 82 PRO A C 1
ATOM 677 O O . PRO A 1 82 ? 3.409 16.440 7.536 1.00 56.69 82 PRO A O 1
ATOM 680 N N . THR A 1 83 ? 1.783 15.030 6.908 1.00 59.16 83 THR A N 1
ATOM 681 C CA . THR A 1 83 ? 1.263 15.957 5.904 1.00 59.16 83 THR A CA 1
ATOM 682 C C . THR A 1 83 ? 0.695 17.196 6.600 1.00 59.16 83 THR A C 1
ATOM 684 O O . THR A 1 83 ? -0.121 17.091 7.517 1.00 59.16 83 THR A O 1
ATOM 687 N N . SER A 1 84 ? 1.108 18.385 6.159 1.00 55.28 84 SER A N 1
ATOM 688 C CA . SER A 1 84 ? 0.540 19.654 6.639 1.00 55.28 84 SER A CA 1
ATOM 689 C C . SER A 1 84 ? -0.779 20.004 5.944 1.00 55.28 84 SER A C 1
ATOM 691 O O . SER A 1 84 ? -1.377 21.032 6.256 1.00 55.28 84 SER A O 1
ATOM 693 N N . LYS A 1 85 ? -1.237 19.184 4.983 1.00 66.12 85 LYS A N 1
ATOM 694 C CA . LYS A 1 85 ? -2.468 19.438 4.230 1.00 66.12 85 LYS A CA 1
ATOM 695 C C . LYS A 1 85 ? -3.691 19.214 5.137 1.00 66.12 85 LYS A C 1
ATOM 697 O O . LYS A 1 85 ? -3.926 18.077 5.559 1.00 66.12 85 LYS A O 1
ATOM 702 N N . PRO A 1 86 ? -4.503 20.253 5.409 1.00 59.88 86 PRO A N 1
ATOM 703 C CA . PRO A 1 86 ? -5.709 20.107 6.214 1.00 59.88 86 PRO A CA 1
ATOM 704 C C . PRO A 1 86 ? -6.655 19.096 5.562 1.00 59.88 86 PRO A C 1
ATOM 706 O O . PRO A 1 86 ? -6.969 19.204 4.378 1.00 59.88 86 PRO A O 1
ATOM 709 N N . GLY A 1 87 ? -7.094 18.094 6.322 1.00 68.19 87 GLY A N 1
ATOM 710 C CA . GLY A 1 87 ? -8.045 17.094 5.835 1.00 68.19 87 GLY A CA 1
ATOM 711 C C . GLY A 1 87 ? -7.463 15.992 4.939 1.00 68.19 87 GLY A C 1
ATOM 712 O O . GLY A 1 87 ? -8.239 15.194 4.417 1.00 68.19 87 GLY A O 1
ATOM 713 N N . ALA A 1 88 ? -6.144 15.874 4.783 1.00 81.88 88 ALA A N 1
ATOM 714 C CA . ALA A 1 88 ? -5.563 14.711 4.108 1.00 81.88 88 ALA A CA 1
ATOM 715 C C . ALA A 1 88 ? -5.833 13.404 4.877 1.00 81.88 88 ALA A C 1
ATOM 717 O O . ALA A 1 88 ? -5.927 13.399 6.107 1.00 81.88 88 ALA A O 1
ATOM 718 N N . LEU A 1 89 ? -5.985 12.296 4.145 1.00 88.25 89 LEU A N 1
ATOM 719 C CA . LEU A 1 89 ? -6.102 10.960 4.737 1.00 88.25 89 LEU A CA 1
ATOM 720 C C . LEU A 1 89 ? -4.728 10.287 4.803 1.00 88.25 89 LEU A C 1
ATOM 722 O O . LEU A 1 89 ? -4.344 9.773 5.852 1.00 88.25 89 LEU A O 1
ATOM 726 N N . PHE A 1 90 ? -3.983 10.310 3.698 1.00 88.38 90 PHE A N 1
ATOM 727 C CA . PHE A 1 90 ? -2.636 9.751 3.627 1.00 88.38 90 PHE A CA 1
ATOM 728 C C . PHE A 1 90 ? -1.625 10.738 4.222 1.00 88.38 90 PHE A C 1
ATOM 730 O O . PHE A 1 90 ? -1.730 11.944 4.005 1.00 88.38 90 PHE A O 1
ATOM 737 N N . GLY A 1 91 ? -0.660 10.250 5.006 1.00 83.00 91 GLY A N 1
ATOM 738 C CA . GLY A 1 91 ? 0.307 11.116 5.695 1.00 83.00 91 GLY A CA 1
ATOM 739 C C . GLY A 1 91 ? -0.210 11.785 6.973 1.00 83.00 91 GLY A C 1
ATOM 740 O O . GLY A 1 91 ? 0.569 12.422 7.682 1.00 83.00 91 GLY A O 1
ATOM 741 N N . ALA A 1 92 ? -1.505 11.677 7.287 1.00 83.31 92 ALA A N 1
ATOM 742 C CA . ALA A 1 92 ? -2.091 12.264 8.490 1.00 83.31 92 ALA A CA 1
ATOM 743 C C . ALA A 1 92 ? -1.874 11.372 9.720 1.00 83.31 92 ALA A C 1
ATOM 745 O O . ALA A 1 92 ? -1.819 10.143 9.620 1.00 83.31 92 ALA A O 1
ATOM 746 N N . LYS A 1 93 ? -1.792 11.976 10.915 1.00 79.62 93 LYS A N 1
ATOM 747 C CA . LYS A 1 93 ? -1.697 11.200 12.160 1.00 79.62 93 LYS A CA 1
ATOM 748 C C . LYS A 1 93 ? -2.964 10.370 12.336 1.00 79.62 93 LYS A C 1
ATOM 750 O O . LYS A 1 93 ? -4.065 10.916 12.293 1.00 79.62 93 LYS A O 1
ATOM 755 N N . MET A 1 94 ? -2.818 9.075 12.626 1.00 79.94 94 MET A N 1
ATOM 756 C CA . MET A 1 94 ? -3.961 8.168 12.804 1.00 79.94 94 MET A CA 1
ATOM 757 C C . MET A 1 94 ? -4.978 8.717 13.818 1.00 79.94 94 MET A C 1
ATOM 759 O O . MET A 1 94 ? -6.173 8.719 13.550 1.00 79.94 94 MET A O 1
ATOM 763 N N . GLN A 1 95 ? -4.511 9.291 14.933 1.00 78.12 95 GLN A N 1
ATOM 764 C CA . GLN A 1 95 ? -5.367 9.928 15.944 1.00 78.12 95 GLN A CA 1
ATOM 765 C C . GLN A 1 95 ? -6.256 11.054 15.383 1.00 78.12 95 GLN A C 1
ATOM 767 O O . GLN A 1 95 ? -7.387 11.225 15.832 1.00 78.12 95 GLN A O 1
ATOM 772 N N . GLN A 1 96 ? -5.773 11.825 14.404 1.00 82.75 96 GLN A N 1
ATOM 773 C CA . GLN A 1 96 ? -6.562 12.879 13.757 1.00 82.75 96 GLN A CA 1
ATOM 774 C C . GLN A 1 96 ? -7.630 12.281 12.838 1.00 82.75 96 GLN A C 1
ATOM 776 O O . GLN A 1 96 ? -8.775 12.729 12.865 1.00 82.75 96 GLN A O 1
ATOM 781 N N . VAL A 1 97 ? -7.271 11.247 12.071 1.00 85.62 97 VAL A N 1
ATOM 782 C CA . VAL A 1 97 ? -8.198 10.535 11.178 1.00 85.62 97 VAL A CA 1
ATOM 783 C C . VAL A 1 97 ? -9.334 9.897 11.979 1.00 85.62 97 VAL A C 1
ATOM 785 O O . VAL A 1 97 ? -10.499 10.134 11.672 1.00 85.62 97 VAL A O 1
ATOM 788 N N . LEU A 1 98 ? -9.008 9.185 13.063 1.00 84.75 98 LEU A N 1
ATOM 789 C CA . LEU A 1 98 ? -9.985 8.562 13.965 1.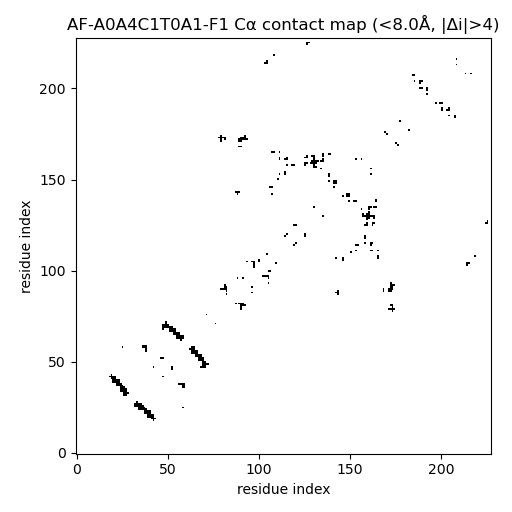00 84.75 98 LEU A CA 1
ATOM 790 C C . LEU A 1 98 ? -10.969 9.583 14.551 1.00 84.75 98 LEU A C 1
ATOM 792 O O . LEU A 1 98 ? -12.183 9.380 14.507 1.00 84.75 98 LEU A O 1
ATOM 796 N N . LYS A 1 99 ? -10.454 10.717 15.052 1.00 83.94 99 LYS A N 1
ATOM 797 C CA . LYS A 1 99 ? -11.283 11.808 15.587 1.00 83.94 99 LYS A CA 1
ATOM 798 C C . LYS A 1 99 ? -12.203 12.406 14.525 1.00 83.94 99 LYS A C 1
ATOM 800 O O . LYS A 1 99 ? -13.376 12.634 14.806 1.00 83.94 99 LYS A O 1
ATOM 805 N N . ARG A 1 100 ? -11.688 12.648 13.315 1.00 88.00 100 ARG A N 1
ATOM 806 C CA . ARG A 1 100 ? -12.463 13.212 12.199 1.00 88.00 100 ARG A CA 1
ATOM 807 C C . ARG A 1 100 ? -13.580 12.275 11.755 1.00 88.00 100 ARG A C 1
ATOM 809 O O . ARG A 1 100 ? -14.695 12.723 11.518 1.00 88.00 100 ARG A O 1
ATOM 816 N N . GLU A 1 101 ? -13.277 10.989 11.640 1.00 88.19 101 GLU A N 1
ATOM 817 C CA . GLU A 1 101 ? -14.229 9.976 11.180 1.00 88.19 101 GLU A CA 1
ATOM 818 C C . GLU A 1 101 ? -15.184 9.511 12.284 1.00 88.19 101 GLU A C 1
ATOM 820 O O . GLU A 1 101 ? -16.165 8.837 11.978 1.00 88.19 101 GLU A O 1
ATOM 825 N N . LYS A 1 102 ? -14.919 9.878 13.549 1.00 87.69 102 LYS A N 1
ATOM 826 C CA . LYS A 1 102 ? -15.643 9.409 14.742 1.00 87.69 102 LYS A CA 1
ATOM 827 C C . LYS A 1 102 ? -15.707 7.878 14.798 1.00 87.69 102 LYS A C 1
ATOM 829 O O . LYS A 1 102 ? -16.757 7.295 15.054 1.00 87.69 102 LYS A O 1
ATOM 834 N N . ARG A 1 103 ? -14.574 7.232 14.516 1.00 81.38 103 ARG A N 1
ATOM 835 C CA . ARG A 1 103 ? -14.422 5.771 14.471 1.00 81.38 103 ARG A CA 1
ATOM 836 C C . ARG A 1 103 ? -13.233 5.331 15.311 1.00 81.38 103 ARG A C 1
ATOM 838 O O . ARG A 1 103 ? -12.309 6.107 15.538 1.00 81.38 103 ARG A O 1
ATOM 845 N N . ASP A 1 104 ? -13.245 4.065 15.711 1.00 75.44 104 ASP A N 1
ATOM 846 C CA . ASP A 1 104 ? -12.126 3.425 16.412 1.00 75.44 104 ASP A CA 1
ATOM 847 C C . ASP A 1 104 ? -11.035 2.916 15.465 1.00 75.44 104 ASP A C 1
ATOM 849 O O . ASP A 1 104 ? -9.880 2.790 15.863 1.00 75.44 104 ASP A O 1
ATOM 853 N N . ILE A 1 105 ? -11.395 2.668 14.202 1.00 81.06 105 ILE A N 1
ATOM 854 C CA . ILE A 1 105 ? -10.501 2.226 13.128 1.00 81.06 105 ILE A CA 1
ATOM 855 C C . ILE A 1 105 ? -10.770 3.108 11.898 1.00 81.06 105 ILE A C 1
ATOM 857 O O . ILE A 1 105 ? -11.945 3.318 11.575 1.00 81.06 105 ILE A O 1
ATOM 861 N N . PRO A 1 106 ? -9.733 3.600 11.186 1.00 87.25 106 PRO A N 1
ATOM 862 C CA . PRO A 1 106 ? -9.933 4.385 9.973 1.00 87.25 106 PRO A CA 1
ATOM 863 C C . PRO A 1 106 ? -10.749 3.616 8.935 1.00 87.25 106 PRO A C 1
ATOM 865 O O . PRO A 1 106 ? -10.537 2.418 8.715 1.00 87.25 106 PRO A O 1
ATOM 868 N N . PHE A 1 107 ? -11.662 4.308 8.263 1.00 91.75 107 PHE A N 1
ATOM 869 C CA . PHE A 1 107 ? -12.583 3.697 7.314 1.00 91.75 107 PHE A CA 1
ATOM 870 C C . PHE A 1 107 ? -11.854 2.913 6.219 1.00 91.75 107 PHE A C 1
ATOM 872 O O . PHE A 1 107 ? -12.212 1.762 5.972 1.00 91.75 107 PHE A O 1
ATOM 879 N N . ILE A 1 108 ? -10.788 3.485 5.648 1.00 92.50 108 ILE A N 1
ATOM 880 C CA . ILE A 1 108 ? -9.946 2.845 4.625 1.00 92.50 108 ILE A CA 1
ATOM 881 C C . ILE A 1 108 ? -9.458 1.455 5.046 1.00 92.50 108 ILE A C 1
ATOM 883 O O . ILE A 1 108 ? -9.553 0.514 4.262 1.00 92.50 108 ILE A O 1
ATOM 887 N N . ILE A 1 109 ? -9.012 1.299 6.296 1.00 89.56 109 ILE A N 1
ATOM 888 C CA . ILE A 1 109 ? -8.564 0.009 6.831 1.00 89.56 109 ILE A CA 1
ATOM 889 C C . ILE A 1 109 ? -9.739 -0.965 6.861 1.00 89.56 109 ILE A C 1
ATOM 891 O O . ILE A 1 109 ? -9.657 -2.054 6.300 1.00 89.56 109 ILE A O 1
ATOM 895 N N . SER A 1 110 ? -10.852 -0.563 7.479 1.00 88.69 110 SER A N 1
ATOM 896 C CA . SER A 1 110 ? -12.015 -1.442 7.632 1.00 88.69 110 SER A CA 1
ATOM 897 C C . SER A 1 110 ? -12.638 -1.861 6.294 1.00 88.69 110 SER A C 1
ATOM 899 O O . SER A 1 110 ? -13.119 -2.985 6.170 1.00 88.69 110 SER A O 1
ATOM 901 N N . ALA A 1 111 ? -12.631 -0.973 5.297 1.00 92.81 111 ALA A N 1
ATOM 902 C CA . ALA A 1 111 ? -13.171 -1.228 3.969 1.00 92.81 111 ALA A CA 1
ATOM 903 C C . ALA A 1 111 ? -12.270 -2.174 3.166 1.00 92.81 111 ALA A C 1
ATOM 905 O O . ALA A 1 111 ? -12.767 -3.145 2.604 1.00 92.81 111 ALA A O 1
ATOM 906 N N . CYS A 1 112 ? -10.951 -1.947 3.178 1.00 92.94 112 CYS A N 1
ATOM 907 C CA . CYS A 1 112 ? -10.008 -2.826 2.488 1.00 92.94 112 CYS A CA 1
ATOM 908 C C . CYS A 1 112 ? -9.989 -4.232 3.101 1.00 92.94 112 CYS A C 1
ATOM 910 O O . CYS A 1 112 ? -10.030 -5.203 2.356 1.00 92.94 112 CYS A O 1
ATOM 912 N N . ILE A 1 113 ? -9.980 -4.352 4.438 1.00 89.19 113 ILE A N 1
ATOM 913 C CA . ILE A 1 113 ? -10.023 -5.661 5.116 1.00 89.19 113 ILE A CA 1
ATOM 914 C C . ILE A 1 113 ? -11.281 -6.423 4.716 1.00 89.19 113 ILE A C 1
ATOM 916 O O . ILE A 1 113 ? -11.181 -7.560 4.275 1.00 89.19 113 ILE A O 1
ATOM 920 N N . ARG A 1 114 ? -12.454 -5.784 4.814 1.00 90.12 114 ARG A N 1
ATOM 921 C CA . ARG A 1 114 ? -13.730 -6.420 4.467 1.00 90.12 114 ARG A CA 1
ATOM 922 C C . ARG A 1 114 ? -13.735 -6.935 3.028 1.00 90.12 114 ARG A C 1
ATOM 924 O O . ARG A 1 114 ? -14.258 -8.012 2.771 1.00 90.12 114 ARG A O 1
ATOM 931 N N . GLU A 1 115 ? -13.161 -6.180 2.098 1.00 93.62 115 GLU A N 1
ATOM 932 C CA . GLU A 1 115 ? -13.090 -6.593 0.697 1.00 93.62 115 GLU A CA 1
ATOM 933 C C . GLU A 1 115 ? -12.092 -7.747 0.484 1.00 93.62 115 GLU A C 1
ATOM 935 O O . GLU A 1 115 ? -12.389 -8.692 -0.247 1.00 93.62 115 GLU A O 1
ATOM 940 N N . VAL A 1 116 ? -10.946 -7.735 1.174 1.00 90.88 116 VAL A N 1
ATOM 941 C CA . VAL A 1 116 ? -9.973 -8.842 1.140 1.00 90.88 116 VAL A CA 1
ATOM 942 C C . VAL A 1 116 ? -10.535 -10.114 1.766 1.00 90.88 116 VAL A C 1
ATOM 944 O O . VAL A 1 116 ? -10.406 -11.180 1.175 1.00 90.88 116 VAL A O 1
ATOM 947 N N . GLU A 1 117 ? -11.220 -10.022 2.902 1.00 87.06 117 GLU A N 1
ATOM 948 C CA . GLU A 1 117 ? -11.898 -11.168 3.522 1.00 87.06 117 GLU A CA 1
ATOM 949 C C . GLU A 1 117 ? -12.986 -11.738 2.603 1.00 87.06 117 GLU A C 1
ATOM 951 O O . GLU A 1 117 ? -13.162 -12.952 2.524 1.00 87.06 117 GLU A O 1
ATOM 956 N N . LYS A 1 118 ? -13.691 -10.869 1.869 1.00 91.31 118 LYS A N 1
ATOM 957 C CA . LYS A 1 118 ? -14.785 -11.262 0.980 1.00 91.31 118 LYS A CA 1
ATOM 958 C C . LYS A 1 118 ? -14.320 -12.011 -0.274 1.00 91.31 118 LYS A C 1
ATOM 960 O O . LYS A 1 118 ? -15.012 -12.938 -0.686 1.00 91.31 118 LYS A O 1
ATOM 965 N N . ARG A 1 119 ? -13.219 -11.596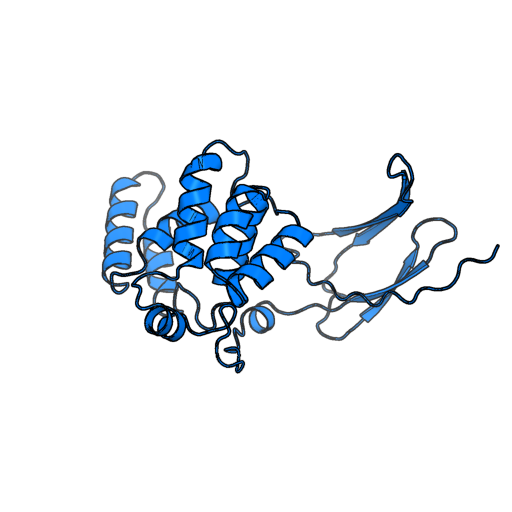 -0.918 1.00 94.19 119 ARG A N 1
ATOM 966 C CA . ARG A 1 119 ? -12.787 -12.177 -2.214 1.00 94.19 119 ARG A CA 1
ATOM 967 C C . ARG A 1 119 ? -11.290 -12.453 -2.376 1.00 94.19 119 ARG A C 1
ATOM 969 O O . ARG A 1 119 ? -10.898 -13.013 -3.386 1.00 94.19 119 ARG A O 1
ATOM 976 N N . GLY A 1 120 ? -10.450 -12.045 -1.429 1.00 87.81 120 GLY A N 1
ATOM 977 C CA . GLY A 1 120 ? -8.990 -12.156 -1.523 1.00 87.81 120 GLY A CA 1
ATOM 978 C C . GLY A 1 120 ? -8.374 -13.351 -0.805 1.00 87.81 120 GLY A C 1
ATOM 979 O O . GLY A 1 120 ? -7.203 -13.637 -1.028 1.00 87.81 120 GLY A O 1
ATOM 980 N N . MET A 1 121 ? -9.129 -14.065 0.034 1.00 85.62 121 MET A N 1
ATOM 981 C CA . MET A 1 121 ? -8.581 -15.169 0.837 1.00 85.62 121 MET A CA 1
ATOM 982 C C . MET A 1 121 ? -8.158 -16.388 0.004 1.00 85.62 121 MET A C 1
ATOM 984 O O . MET A 1 121 ? -7.300 -17.151 0.434 1.00 85.62 121 MET A O 1
ATOM 988 N N . SER A 1 122 ? -8.735 -16.569 -1.185 1.00 86.00 122 SER A N 1
ATOM 989 C CA . SER A 1 122 ? -8.376 -17.635 -2.131 1.00 86.00 122 SER A CA 1
ATOM 990 C C . SER A 1 122 ? -7.343 -17.205 -3.178 1.00 86.00 122 SER A C 1
ATOM 992 O O . SER A 1 122 ? -6.983 -18.003 -4.041 1.00 86.00 122 SER A O 1
ATOM 994 N N . GLU A 1 123 ? -6.881 -15.953 -3.136 1.00 88.31 123 GLU A N 1
ATOM 995 C CA . GLU A 1 123 ? -6.044 -15.366 -4.182 1.00 88.31 123 GLU A CA 1
ATOM 996 C C . GLU A 1 123 ? -4.558 -15.619 -3.924 1.00 88.31 123 GLU A C 1
ATOM 998 O O . GLU A 1 123 ? -4.021 -15.373 -2.838 1.00 88.31 123 GLU A O 1
ATOM 1003 N N . VAL A 1 124 ? -3.863 -16.121 -4.945 1.00 85.56 124 VAL A N 1
ATOM 1004 C CA . VAL A 1 124 ? -2.463 -16.534 -4.813 1.00 85.56 124 VAL A CA 1
ATOM 1005 C C . VAL A 1 124 ? -1.571 -15.313 -4.616 1.00 85.56 124 VAL A C 1
ATOM 1007 O O . VAL A 1 124 ? -1.513 -14.407 -5.444 1.00 85.56 124 VAL A O 1
ATOM 1010 N N . GLY A 1 125 ? -0.801 -15.311 -3.528 1.00 84.12 125 GLY A N 1
ATOM 1011 C CA . GLY A 1 125 ? 0.118 -14.214 -3.234 1.00 84.12 125 GLY A CA 1
ATOM 1012 C C . GLY A 1 125 ? -0.596 -12.917 -2.857 1.00 84.12 125 GLY A C 1
ATOM 1013 O O . GLY A 1 125 ? -0.059 -11.835 -3.117 1.00 84.12 125 GLY A O 1
ATOM 1014 N N . ILE A 1 126 ? -1.782 -13.012 -2.246 1.00 82.81 126 ILE A N 1
ATOM 1015 C CA . ILE A 1 126 ? -2.429 -11.890 -1.567 1.00 82.81 126 ILE A CA 1
ATOM 1016 C C . ILE A 1 126 ? -1.415 -11.171 -0.661 1.00 82.81 126 ILE A C 1
ATOM 1018 O O . ILE A 1 126 ? -0.547 -11.797 -0.061 1.00 82.81 126 ILE A O 1
ATOM 1022 N N . TYR A 1 127 ? -1.446 -9.838 -0.653 1.00 81.44 127 TYR A N 1
ATOM 1023 C CA . TYR A 1 127 ? -0.450 -8.957 -0.022 1.00 81.44 127 TYR A CA 1
ATOM 1024 C C . TYR A 1 127 ? 0.986 -8.989 -0.576 1.00 81.44 127 TYR A C 1
ATOM 1026 O O . TYR A 1 127 ? 1.675 -7.973 -0.453 1.00 81.44 127 TYR A O 1
ATOM 1034 N N . ARG A 1 128 ? 1.438 -10.057 -1.241 1.00 82.94 128 ARG A N 1
ATOM 1035 C CA . ARG A 1 128 ? 2.778 -10.132 -1.854 1.00 82.94 128 ARG A CA 1
ATOM 1036 C C . ARG A 1 128 ? 2.818 -9.534 -3.258 1.00 82.94 128 ARG A C 1
ATOM 1038 O O . ARG A 1 128 ? 3.737 -8.790 -3.590 1.00 82.94 128 ARG A O 1
ATOM 1045 N N . VAL A 1 129 ? 1.831 -9.858 -4.087 1.00 83.50 129 VAL A N 1
ATOM 1046 C CA . VAL A 1 129 ? 1.729 -9.353 -5.462 1.00 83.50 129 VAL A CA 1
ATOM 1047 C C . VAL A 1 129 ? 1.272 -7.892 -5.443 1.00 83.50 129 VAL A C 1
ATOM 1049 O O . VAL A 1 129 ? 0.405 -7.498 -4.660 1.00 83.50 129 VAL A O 1
ATOM 1052 N N . SER A 1 130 ? 1.891 -7.068 -6.289 1.00 85.06 130 SER A N 1
ATOM 1053 C CA . SER A 1 130 ? 1.540 -5.655 -6.443 1.00 85.06 130 SER A CA 1
ATOM 1054 C C . SER A 1 130 ? 0.359 -5.485 -7.391 1.00 85.06 130 SER A C 1
ATOM 1056 O O . SER A 1 130 ? 0.378 -6.008 -8.502 1.00 85.06 130 SER A O 1
ATOM 1058 N N . GLY A 1 131 ? -0.631 -4.701 -6.968 1.00 86.25 131 GLY A N 1
ATOM 1059 C CA . GLY A 1 131 ? -1.735 -4.281 -7.824 1.00 86.25 131 GLY A CA 1
ATOM 1060 C C . GLY A 1 131 ? -1.350 -3.244 -8.876 1.00 86.25 131 GLY A C 1
ATOM 1061 O O . GLY A 1 131 ? -0.225 -2.737 -8.928 1.00 86.25 131 GLY A O 1
ATOM 1062 N N . SER A 1 132 ? -2.329 -2.891 -9.703 1.00 90.88 132 SER A N 1
ATOM 1063 C CA . SER A 1 132 ? -2.170 -1.911 -10.774 1.00 90.88 132 SER A CA 1
ATOM 1064 C C . SER A 1 132 ? -1.887 -0.508 -10.228 1.00 90.88 132 SER A C 1
ATOM 1066 O O . SER A 1 132 ? -2.645 0.038 -9.424 1.00 90.88 132 SER A O 1
ATOM 1068 N N . ALA A 1 133 ? -0.825 0.131 -10.727 1.00 87.31 133 ALA A N 1
ATOM 1069 C CA . ALA A 1 133 ? -0.466 1.501 -10.353 1.00 87.31 133 ALA A CA 1
ATOM 1070 C C . ALA A 1 133 ? -1.564 2.523 -10.699 1.00 87.31 133 ALA A C 1
ATOM 1072 O O . ALA A 1 133 ? -1.746 3.501 -9.970 1.00 87.31 133 ALA A O 1
ATOM 1073 N N . SER A 1 134 ? -2.317 2.303 -11.785 1.00 89.88 134 SER A N 1
ATOM 1074 C CA . SER A 1 134 ? -3.434 3.182 -12.148 1.00 89.88 134 SER A CA 1
ATOM 1075 C C . SER A 1 134 ? -4.582 3.069 -11.154 1.00 89.88 134 SER A C 1
ATOM 1077 O O . SER A 1 134 ? -5.175 4.082 -10.788 1.00 89.88 134 SER A O 1
ATOM 1079 N N . ASP A 1 135 ? -4.878 1.854 -10.696 1.00 92.19 135 ASP A N 1
ATOM 1080 C CA . ASP A 1 135 ? -5.974 1.609 -9.759 1.00 92.19 135 ASP A CA 1
ATOM 1081 C C . ASP A 1 135 ? -5.608 2.099 -8.365 1.00 92.19 135 ASP A C 1
ATOM 1083 O O . ASP A 1 135 ? -6.431 2.725 -7.706 1.00 92.19 135 ASP A O 1
ATOM 1087 N N . LEU A 1 136 ? -4.345 1.938 -7.960 1.00 91.81 136 LEU A N 1
ATOM 1088 C CA . LEU A 1 136 ? -3.805 2.542 -6.742 1.00 91.81 136 LEU A CA 1
ATOM 1089 C C . LEU A 1 136 ? -3.976 4.064 -6.736 1.00 91.81 136 LEU A C 1
ATOM 1091 O O . LEU A 1 136 ? -4.443 4.626 -5.747 1.00 91.81 136 LEU A O 1
ATOM 1095 N N . ALA A 1 137 ? -3.638 4.739 -7.839 1.00 90.62 137 ALA A N 1
ATOM 1096 C CA . ALA A 1 137 ? -3.797 6.187 -7.947 1.00 90.62 137 ALA A CA 1
ATOM 1097 C C . ALA A 1 137 ? -5.275 6.617 -7.881 1.00 90.62 137 ALA A C 1
ATOM 1099 O O . ALA A 1 137 ? -5.601 7.593 -7.199 1.00 90.62 137 ALA A O 1
ATOM 1100 N N . LYS A 1 138 ? -6.175 5.877 -8.547 1.00 93.19 138 LYS A N 1
ATOM 1101 C CA . LYS A 1 138 ? -7.627 6.123 -8.504 1.00 93.19 138 LYS A CA 1
ATOM 1102 C C . LYS A 1 138 ? -8.197 5.913 -7.102 1.00 93.19 138 LYS A C 1
ATOM 1104 O O . LYS A 1 138 ? -8.859 6.809 -6.585 1.00 93.19 138 LYS A O 1
ATOM 1109 N N . LEU A 1 139 ? -7.894 4.776 -6.473 1.00 96.31 139 LEU A N 1
ATOM 1110 C CA . LEU A 1 139 ? -8.318 4.448 -5.112 1.00 96.31 139 LEU A CA 1
ATOM 1111 C C . LEU A 1 139 ? -7.829 5.496 -4.118 1.00 96.31 139 LEU A C 1
ATOM 1113 O O . LEU A 1 139 ? -8.624 6.007 -3.335 1.00 96.31 139 LEU A O 1
ATOM 1117 N N . LYS A 1 140 ? -6.545 5.870 -4.183 1.00 94.00 140 LYS A N 1
ATOM 1118 C CA . LYS A 1 140 ? -5.970 6.905 -3.317 1.00 94.00 140 LYS A CA 1
ATOM 1119 C C . LYS A 1 140 ? -6.746 8.213 -3.429 1.00 94.00 140 LYS A C 1
ATOM 1121 O O . LYS A 1 140 ? -7.197 8.742 -2.417 1.00 94.00 140 LYS A O 1
ATOM 1126 N N . LYS A 1 141 ? -6.964 8.697 -4.656 1.00 92.69 141 LYS A N 1
ATOM 1127 C CA . LYS A 1 141 ? -7.739 9.920 -4.911 1.00 92.69 141 LYS A CA 1
ATOM 1128 C C . LYS A 1 141 ? -9.172 9.813 -4.381 1.00 92.69 141 LYS A C 1
ATOM 1130 O O . LYS A 1 141 ? -9.662 10.762 -3.768 1.00 92.69 141 LYS A O 1
ATOM 1135 N N . SER A 1 142 ? -9.827 8.678 -4.613 1.00 95.00 142 SER A N 1
ATOM 1136 C CA . SER A 1 142 ? -11.204 8.445 -4.183 1.00 95.00 142 SER A CA 1
ATOM 1137 C C . SER A 1 142 ? -11.308 8.459 -2.656 1.00 95.00 142 SER A C 1
ATOM 1139 O O . SER A 1 142 ? -12.093 9.227 -2.116 1.00 95.00 142 SER A O 1
ATOM 1141 N N . PHE A 1 143 ? -10.424 7.762 -1.937 1.00 95.12 143 PHE A N 1
ATOM 1142 C CA . PHE A 1 143 ? -10.397 7.790 -0.470 1.00 95.12 143 PHE A CA 1
ATOM 1143 C C . PHE A 1 143 ? -10.137 9.182 0.122 1.00 95.12 143 PHE A C 1
ATOM 1145 O O . PHE A 1 143 ? -10.671 9.498 1.184 1.00 95.12 143 PHE A O 1
ATOM 1152 N N . GLU A 1 144 ? -9.330 10.018 -0.538 1.00 90.81 144 GLU A N 1
ATOM 1153 C CA . GLU A 1 144 ? -9.092 11.394 -0.083 1.00 90.81 144 GLU A CA 1
ATOM 1154 C C . GLU A 1 144 ? -10.268 12.343 -0.347 1.00 90.81 144 GLU A C 1
ATOM 1156 O O . GLU A 1 144 ? -10.377 13.365 0.328 1.00 90.81 144 GLU A O 1
ATOM 1161 N N . THR A 1 145 ? -11.129 12.029 -1.319 1.00 90.38 145 THR A N 1
ATOM 1162 C CA . THR A 1 145 ? -12.195 12.936 -1.778 1.00 90.38 145 THR A CA 1
ATOM 1163 C C . THR A 1 145 ? -13.574 12.493 -1.299 1.00 90.38 145 THR A C 1
ATOM 1165 O O . THR A 1 145 ? -14.336 13.298 -0.771 1.00 90.38 145 THR A O 1
ATOM 1168 N N . ASN A 1 146 ? -13.903 11.213 -1.474 1.00 91.81 146 ASN A N 1
ATOM 1169 C CA . ASN A 1 146 ? -15.190 10.629 -1.135 1.00 91.81 146 ASN A CA 1
ATOM 1170 C C . ASN A 1 146 ? -15.035 9.151 -0.735 1.00 91.81 146 ASN A C 1
ATOM 1172 O O . ASN A 1 146 ? -14.878 8.260 -1.568 1.00 91.81 146 ASN A O 1
ATOM 1176 N N . ALA A 1 147 ? -15.156 8.888 0.565 1.00 90.44 147 ALA A N 1
ATOM 1177 C CA . ALA A 1 147 ? -15.053 7.545 1.126 1.00 90.44 147 ALA A CA 1
ATOM 1178 C C . ALA A 1 147 ? -16.095 6.557 0.562 1.00 90.44 147 ALA A C 1
ATOM 1180 O O . ALA A 1 147 ? -15.787 5.379 0.397 1.00 90.44 147 ALA A O 1
ATOM 1181 N N . TYR A 1 148 ? -17.308 7.016 0.240 1.00 91.00 148 TYR A N 1
ATOM 1182 C CA . TYR A 1 148 ? -18.356 6.148 -0.302 1.00 91.00 148 TYR A CA 1
ATOM 1183 C C . TYR A 1 148 ? -18.044 5.705 -1.735 1.00 91.00 148 TYR A C 1
ATOM 1185 O O . TYR A 1 148 ? -18.188 4.531 -2.069 1.00 91.00 148 TYR A O 1
ATOM 1193 N N . GLU A 1 149 ? -17.568 6.631 -2.570 1.00 94.31 149 GLU A N 1
ATOM 1194 C CA . GLU A 1 149 ? -17.110 6.313 -3.927 1.00 94.31 149 GLU A CA 1
ATOM 1195 C C . GLU A 1 149 ? -15.937 5.326 -3.883 1.00 94.31 149 GLU A C 1
ATOM 1197 O O . GLU A 1 149 ? -15.921 4.347 -4.629 1.00 94.31 149 GLU A O 1
ATOM 1202 N N . ALA A 1 150 ? -15.008 5.526 -2.942 1.00 95.25 150 ALA A N 1
ATOM 1203 C CA . ALA A 1 150 ? -13.868 4.638 -2.759 1.00 95.25 150 ALA A CA 1
ATOM 1204 C C . ALA A 1 150 ? -14.308 3.211 -2.414 1.00 95.25 150 ALA A C 1
ATOM 1206 O O . ALA A 1 150 ? -13.747 2.251 -2.934 1.00 95.25 150 ALA A O 1
ATOM 1207 N N . GLU A 1 151 ? -15.338 3.059 -1.578 1.00 95.25 151 GLU A N 1
ATOM 1208 C CA . GLU A 1 151 ? -15.897 1.752 -1.231 1.00 95.25 151 GLU A CA 1
ATOM 1209 C C . GLU A 1 151 ? -16.555 1.038 -2.415 1.00 95.25 151 GLU A C 1
ATOM 1211 O O . GLU A 1 151 ? -16.476 -0.187 -2.500 1.00 95.25 151 GLU A O 1
ATOM 1216 N N . GLN A 1 152 ? -17.190 1.765 -3.338 1.00 95.75 152 GLN A N 1
ATOM 1217 C CA . GLN A 1 152 ? -17.691 1.142 -4.566 1.00 95.75 152 GLN A CA 1
ATOM 1218 C C . GLN A 1 152 ? -16.531 0.733 -5.470 1.00 95.75 152 GLN A C 1
ATOM 1220 O O . GLN A 1 152 ? -16.470 -0.415 -5.897 1.00 95.75 152 GLN A O 1
ATOM 1225 N N . LEU A 1 153 ? -15.553 1.624 -5.656 1.00 96.19 153 LEU A N 1
ATOM 1226 C CA . LEU A 1 153 ? -14.383 1.359 -6.488 1.00 96.19 153 LEU A CA 1
ATOM 1227 C C . LEU A 1 153 ? -13.570 0.150 -5.996 1.00 96.19 153 LEU A C 1
ATOM 1229 O O . LEU A 1 153 ? -13.024 -0.589 -6.810 1.00 96.19 153 LEU A O 1
ATOM 1233 N N . LEU A 1 154 ? -13.516 -0.096 -4.681 1.00 96.94 154 LEU A N 1
ATOM 1234 C CA . LEU A 1 154 ? -12.881 -1.288 -4.102 1.00 96.94 154 LEU A CA 1
ATOM 1235 C C . LEU A 1 154 ? -13.441 -2.611 -4.655 1.00 96.94 154 LEU A C 1
ATOM 1237 O O . LEU A 1 154 ? -12.704 -3.597 -4.714 1.00 96.94 154 LEU A O 1
ATOM 1241 N N . LYS A 1 155 ? -14.714 -2.639 -5.060 1.00 95.25 155 LYS A N 1
ATOM 1242 C CA . LYS A 1 155 ? -15.380 -3.829 -5.612 1.00 95.25 155 LYS A CA 1
ATOM 1243 C C . LYS A 1 155 ? -15.021 -4.065 -7.080 1.00 95.25 155 LYS A C 1
ATOM 1245 O O . LYS A 1 155 ? -15.034 -5.208 -7.522 1.00 95.25 155 LYS A O 1
ATOM 1250 N N . ASP A 1 156 ? -14.680 -2.998 -7.801 1.00 95.44 156 ASP A N 1
ATOM 1251 C CA . ASP A 1 156 ? -14.449 -3.021 -9.251 1.00 95.44 156 ASP A CA 1
ATOM 1252 C C . ASP A 1 156 ? -12.979 -3.267 -9.626 1.00 95.44 156 ASP A C 1
ATOM 1254 O O . ASP A 1 156 ? -12.675 -3.708 -10.733 1.00 95.44 156 ASP A O 1
ATOM 1258 N N . VAL A 1 157 ? -12.045 -2.956 -8.724 1.00 95.12 157 VAL A N 1
ATOM 1259 C CA . VAL A 1 157 ? -10.598 -3.090 -8.967 1.00 95.12 157 VAL A CA 1
ATOM 1260 C C . VAL A 1 157 ? -10.064 -4.480 -8.621 1.00 95.12 157 VAL A C 1
ATOM 1262 O O . VAL A 1 157 ? -10.663 -5.243 -7.865 1.00 95.12 157 VAL A O 1
ATOM 1265 N N . ASP A 1 158 ? -8.870 -4.802 -9.110 1.00 95.12 158 ASP A N 1
ATOM 1266 C CA . ASP A 1 158 ? -8.156 -6.022 -8.728 1.00 95.12 158 ASP A CA 1
ATOM 1267 C C . ASP A 1 158 ? -7.851 -6.083 -7.212 1.00 95.12 158 ASP A C 1
ATOM 1269 O O . ASP A 1 158 ? -7.588 -5.068 -6.558 1.00 95.12 158 ASP A O 1
ATOM 1273 N N . ILE A 1 159 ? -7.868 -7.283 -6.631 1.00 95.06 159 ILE A N 1
ATOM 1274 C CA . ILE A 1 159 ? -7.662 -7.481 -5.188 1.00 95.06 159 ILE A CA 1
ATOM 1275 C C . ILE A 1 159 ? -6.236 -7.132 -4.728 1.00 95.06 159 ILE A C 1
ATOM 1277 O O . ILE A 1 159 ? -6.024 -6.664 -3.602 1.00 95.06 159 ILE A O 1
ATOM 1281 N N . HIS A 1 160 ? -5.240 -7.271 -5.605 1.00 91.69 160 HIS A N 1
ATOM 1282 C CA . HIS A 1 160 ? -3.874 -6.833 -5.344 1.00 91.69 160 HIS A CA 1
ATOM 1283 C C . HIS A 1 160 ? -3.782 -5.299 -5.303 1.00 91.69 160 HIS A C 1
ATOM 1285 O O . HIS A 1 160 ? -2.922 -4.744 -4.615 1.00 91.69 160 HIS A O 1
ATOM 1291 N N . SER A 1 161 ? -4.700 -4.585 -5.968 1.00 95.31 161 SER A N 1
ATOM 1292 C CA . SER A 1 161 ? -4.834 -3.124 -5.852 1.00 95.31 161 SER A CA 1
ATOM 1293 C C . SER A 1 161 ? -5.459 -2.720 -4.513 1.00 95.31 161 SER A C 1
ATOM 1295 O O . SER A 1 161 ? -5.003 -1.752 -3.903 1.00 95.31 161 SER A O 1
ATOM 1297 N N . VAL A 1 162 ? -6.430 -3.492 -4.003 1.00 95.25 162 VAL A N 1
ATOM 1298 C CA . VAL A 1 162 ? -7.019 -3.294 -2.661 1.00 95.25 162 VAL A CA 1
ATOM 1299 C C . VAL A 1 162 ? -5.973 -3.488 -1.559 1.00 95.25 162 VAL A C 1
ATOM 1301 O O . VAL A 1 162 ? -5.781 -2.626 -0.700 1.00 95.25 162 VAL A O 1
ATOM 1304 N N . THR A 1 163 ? -5.233 -4.597 -1.597 1.00 90.56 163 THR A N 1
ATOM 1305 C CA . THR A 1 163 ? -4.136 -4.823 -0.638 1.00 90.56 163 THR A CA 1
ATOM 1306 C C . THR A 1 163 ? -3.017 -3.798 -0.812 1.00 90.56 163 THR A C 1
ATOM 1308 O O . THR A 1 163 ? -2.437 -3.334 0.169 1.00 90.56 163 THR A O 1
ATOM 1311 N N . GLY A 1 164 ? -2.734 -3.382 -2.047 1.00 90.50 164 GLY A N 1
ATOM 1312 C CA . GLY A 1 164 ? -1.759 -2.341 -2.344 1.00 90.50 164 GLY A CA 1
ATOM 1313 C C . GLY A 1 164 ? -2.119 -0.977 -1.747 1.00 90.50 164 GLY A C 1
ATOM 1314 O O . GLY A 1 164 ? -1.245 -0.332 -1.162 1.00 90.50 164 GLY A O 1
ATOM 1315 N N . ILE A 1 165 ? -3.383 -0.538 -1.830 1.00 93.69 165 ILE A N 1
ATOM 1316 C CA . ILE A 1 165 ? -3.783 0.764 -1.273 1.00 93.69 165 ILE A CA 1
ATOM 1317 C C . ILE A 1 165 ? -3.748 0.751 0.255 1.00 93.69 165 ILE A C 1
ATOM 1319 O O . ILE A 1 165 ? -3.274 1.711 0.865 1.00 93.69 165 ILE A O 1
ATOM 1323 N N . LEU A 1 166 ? -4.155 -0.366 0.866 1.00 91.00 166 LEU A N 1
ATOM 1324 C CA . LEU A 1 166 ? -4.050 -0.584 2.304 1.00 91.00 166 LEU A CA 1
ATOM 1325 C C . LEU A 1 166 ? -2.589 -0.493 2.767 1.00 91.00 166 LEU A C 1
ATOM 1327 O O . LEU A 1 166 ? -2.282 0.270 3.682 1.00 91.00 166 LEU A O 1
ATOM 1331 N N . LYS A 1 167 ? -1.672 -1.190 2.082 1.00 86.75 167 LYS A N 1
ATOM 1332 C CA . LYS A 1 167 ? -0.227 -1.098 2.351 1.00 86.75 167 LYS A CA 1
ATOM 1333 C C . LYS A 1 167 ? 0.295 0.333 2.199 1.00 86.75 167 LYS A C 1
ATOM 1335 O O . LYS A 1 167 ? 1.039 0.802 3.058 1.00 86.75 167 LYS A O 1
ATOM 1340 N N . SER A 1 168 ? -0.117 1.047 1.147 1.00 86.25 168 SER A N 1
ATOM 1341 C CA . SER A 1 168 ? 0.290 2.444 0.933 1.00 86.25 168 SER A CA 1
ATOM 1342 C C . SER A 1 168 ? -0.148 3.342 2.088 1.00 86.25 168 SER A C 1
ATOM 1344 O O . SER A 1 168 ? 0.654 4.130 2.579 1.00 86.25 168 SER A O 1
ATOM 1346 N N . TYR A 1 169 ? -1.385 3.185 2.571 1.00 88.00 169 TYR A N 1
ATOM 1347 C CA . TYR A 1 169 ? -1.899 3.960 3.700 1.00 88.00 169 TYR A CA 1
ATOM 1348 C C . TYR A 1 169 ? -1.068 3.738 4.968 1.00 88.00 169 TYR A C 1
ATOM 1350 O O . TYR A 1 169 ? -0.645 4.705 5.597 1.00 88.00 169 TYR A O 1
ATOM 1358 N N . LEU A 1 170 ? -0.774 2.478 5.311 1.00 82.69 170 LEU A N 1
ATOM 1359 C CA . LEU A 1 170 ? 0.001 2.141 6.510 1.00 82.69 170 LEU A CA 1
ATOM 1360 C C . LEU A 1 170 ? 1.458 2.624 6.437 1.00 82.69 170 LEU A C 1
ATOM 1362 O O . LEU A 1 170 ? 2.009 3.083 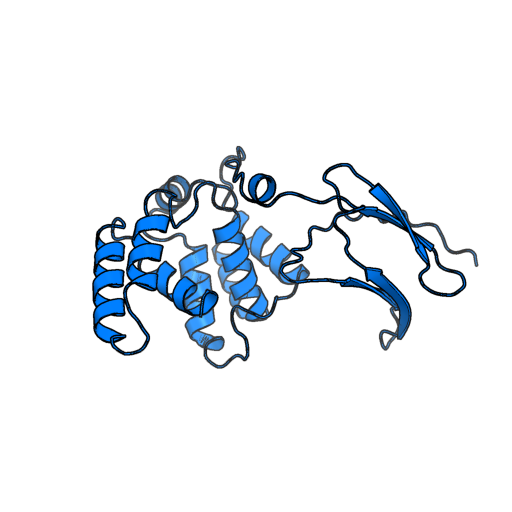7.442 1.00 82.69 170 LEU A O 1
ATOM 1366 N N . ARG A 1 171 ? 2.075 2.547 5.251 1.00 80.06 171 ARG A N 1
ATOM 1367 C CA . ARG A 1 171 ? 3.446 3.022 5.013 1.00 80.06 171 ARG A CA 1
ATOM 1368 C C . ARG A 1 171 ? 3.561 4.540 5.146 1.00 80.06 171 ARG A C 1
ATOM 1370 O O . ARG A 1 171 ? 4.576 5.031 5.624 1.00 80.06 171 ARG A O 1
ATOM 1377 N N . GLU A 1 172 ? 2.523 5.272 4.752 1.00 81.88 172 GLU A N 1
ATOM 1378 C CA . GLU A 1 172 ? 2.505 6.737 4.773 1.00 81.88 172 GLU A CA 1
ATOM 1379 C C . GLU A 1 172 ? 2.148 7.334 6.145 1.00 81.88 172 GLU A C 1
ATOM 1381 O O . GLU A 1 172 ? 2.212 8.549 6.303 1.00 81.88 172 GLU A O 1
ATOM 1386 N N . LEU A 1 173 ? 1.782 6.534 7.154 1.00 79.12 173 LEU A N 1
ATOM 1387 C CA . LEU A 1 173 ? 1.487 7.060 8.493 1.00 79.12 173 LEU A CA 1
ATOM 1388 C C . LEU A 1 173 ? 2.713 7.772 9.099 1.00 79.12 173 LEU A C 1
ATOM 1390 O O . LEU A 1 173 ? 3.791 7.192 9.060 1.00 79.12 173 LEU A O 1
ATOM 1394 N N . PRO A 1 174 ? 2.571 8.953 9.735 1.00 72.88 174 PRO A N 1
ATOM 1395 C CA . PRO A 1 174 ? 3.667 9.725 10.350 1.00 72.88 174 PRO A CA 1
ATOM 1396 C C . PRO A 1 174 ? 4.384 9.018 11.508 1.00 72.88 174 PRO A C 1
ATOM 1398 O O . PRO A 1 174 ? 5.527 9.322 11.825 1.00 72.88 174 PRO A O 1
ATOM 1401 N N . GLU A 1 175 ? 3.716 8.068 12.147 1.00 67.88 175 GLU A N 1
ATOM 1402 C CA . GLU A 1 175 ? 4.270 7.232 13.208 1.00 67.88 175 GLU A CA 1
ATOM 1403 C C . GLU A 1 175 ? 4.047 5.777 12.780 1.00 67.88 175 GLU A C 1
ATOM 1405 O O . GLU A 1 175 ? 2.974 5.438 12.263 1.00 67.88 175 GLU A O 1
ATOM 1410 N N . ALA A 1 176 ? 5.070 4.929 12.918 1.00 65.00 176 ALA A N 1
ATOM 1411 C CA . ALA A 1 176 ? 4.922 3.500 12.670 1.00 65.00 176 ALA A CA 1
ATOM 1412 C C . ALA A 1 176 ? 3.876 2.910 13.621 1.00 65.00 176 ALA A C 1
ATOM 1414 O O . ALA A 1 176 ? 3.786 3.303 14.782 1.00 65.00 176 ALA A O 1
ATOM 1415 N N . LEU A 1 177 ? 3.063 1.982 13.104 1.00 62.69 177 LEU A N 1
ATOM 1416 C CA . LEU A 1 177 ? 2.062 1.273 13.909 1.00 62.69 177 LEU A CA 1
ATOM 1417 C C . LEU A 1 177 ? 2.719 0.578 15.101 1.00 62.69 177 LEU A C 1
ATOM 1419 O O . LEU A 1 177 ? 2.229 0.657 16.221 1.00 62.69 177 LEU A O 1
ATOM 1423 N N . PHE A 1 178 ? 3.867 -0.042 14.835 1.00 60.28 178 PHE A N 1
ATOM 1424 C CA . PHE A 1 178 ? 4.809 -0.466 15.849 1.00 60.28 178 PHE A CA 1
ATOM 1425 C C . PHE A 1 178 ? 5.719 0.707 16.156 1.00 60.28 178 PHE A C 1
ATOM 1427 O O . PHE A 1 178 ? 6.584 1.050 15.354 1.00 60.28 178 PHE A O 1
ATOM 1434 N N . THR A 1 179 ? 5.490 1.356 17.289 1.00 59.62 179 THR A N 1
ATOM 1435 C CA . THR A 1 179 ? 6.409 2.387 17.762 1.00 59.62 179 THR A CA 1
ATOM 1436 C C . THR A 1 179 ? 7.762 1.755 18.097 1.00 59.62 179 THR A C 1
ATOM 1438 O O . THR A 1 179 ? 7.835 0.574 18.450 1.00 59.62 179 THR A O 1
ATOM 1441 N N . ASP A 1 180 ? 8.834 2.548 18.050 1.00 56.59 180 ASP A N 1
ATOM 1442 C CA . ASP A 1 180 ? 10.204 2.100 18.366 1.00 56.59 180 ASP A CA 1
ATOM 1443 C C . ASP A 1 180 ? 10.339 1.508 19.782 1.00 56.59 180 ASP A C 1
ATOM 1445 O O . ASP A 1 180 ? 11.276 0.776 20.076 1.00 56.59 180 ASP A O 1
ATOM 1449 N N . ILE A 1 181 ? 9.376 1.799 20.660 1.00 58.53 181 ILE A N 1
ATOM 1450 C CA . ILE A 1 181 ? 9.291 1.283 22.031 1.00 58.53 181 ILE A CA 1
ATOM 1451 C C . ILE A 1 181 ? 8.810 -0.176 22.047 1.00 58.53 181 ILE A C 1
ATOM 1453 O O . ILE A 1 181 ? 9.217 -0.963 22.896 1.00 58.53 181 ILE A O 1
ATOM 1457 N N . LEU A 1 182 ? 7.932 -0.544 21.114 1.00 59.72 182 LEU A N 1
ATOM 1458 C CA . LEU A 1 182 ? 7.254 -1.841 21.090 1.00 59.72 182 LEU A CA 1
ATOM 1459 C C . LEU A 1 182 ? 7.947 -2.849 20.178 1.00 59.72 182 LEU A C 1
ATOM 1461 O O . LEU A 1 182 ? 7.835 -4.051 20.404 1.00 59.72 182 LEU A O 1
ATOM 1465 N N . TYR A 1 183 ? 8.681 -2.369 19.172 1.00 62.47 183 TYR A N 1
ATOM 1466 C CA . TYR A 1 183 ? 9.416 -3.226 18.247 1.00 62.47 183 TYR A CA 1
ATOM 1467 C C . TYR A 1 183 ? 10.437 -4.147 18.950 1.00 62.47 183 TYR A C 1
ATOM 1469 O O . TYR A 1 183 ? 10.426 -5.341 18.653 1.00 62.47 183 TYR A O 1
ATOM 1477 N N . PRO A 1 184 ? 11.255 -3.682 19.923 1.00 68.19 184 PRO A N 1
ATOM 1478 C CA . PRO A 1 184 ? 12.169 -4.556 20.658 1.00 68.19 184 PRO A CA 1
ATOM 1479 C C . PRO A 1 184 ? 11.434 -5.630 21.462 1.00 68.19 184 PRO A C 1
ATOM 1481 O O . PRO A 1 184 ? 11.825 -6.789 21.409 1.00 68.19 184 PRO A O 1
ATOM 1484 N N . LYS A 1 185 ? 10.331 -5.266 22.136 1.00 68.00 185 LYS A N 1
ATOM 1485 C CA . LYS A 1 185 ? 9.515 -6.201 22.927 1.00 68.00 185 LYS A CA 1
ATOM 1486 C C . LYS A 1 185 ? 8.871 -7.267 22.035 1.00 68.00 185 LYS A C 1
ATOM 1488 O O . LYS A 1 185 ? 8.915 -8.446 22.352 1.00 68.00 185 LYS A O 1
ATOM 1493 N N . PHE A 1 186 ? 8.354 -6.862 20.875 1.00 67.12 186 PHE A N 1
ATOM 1494 C CA . PHE A 1 186 ? 7.802 -7.776 19.876 1.00 67.12 186 PHE A CA 1
ATOM 1495 C C . PHE A 1 186 ? 8.864 -8.727 19.302 1.00 67.12 186 PHE A C 1
ATOM 1497 O O . PHE A 1 186 ? 8.641 -9.934 19.214 1.00 67.12 186 PHE A O 1
ATOM 1504 N N . PHE A 1 187 ? 10.029 -8.192 18.926 1.00 68.62 187 PHE A N 1
ATOM 1505 C CA . PHE A 1 187 ? 11.133 -8.970 18.366 1.00 68.62 187 PHE A CA 1
ATOM 1506 C C . PHE A 1 187 ? 11.727 -9.950 19.383 1.00 68.62 187 PHE A C 1
ATOM 1508 O O . PHE A 1 187 ? 12.046 -11.084 19.025 1.00 68.62 187 PHE A O 1
ATOM 1515 N N . GLU A 1 188 ? 11.849 -9.534 20.644 1.00 73.06 188 GLU A N 1
ATOM 1516 C CA . GLU A 1 188 ? 12.295 -10.387 21.742 1.00 73.06 188 GLU A CA 1
ATOM 1517 C C . GLU A 1 188 ? 11.327 -11.556 21.939 1.00 73.06 188 GLU A C 1
ATOM 1519 O O . GLU A 1 188 ? 11.766 -12.702 21.872 1.00 73.06 188 GLU A O 1
ATOM 1524 N N . THR A 1 189 ? 10.018 -11.297 22.061 1.00 68.62 189 THR A N 1
ATOM 1525 C CA . THR A 1 189 ? 8.999 -12.355 22.155 1.00 68.62 189 THR A CA 1
ATOM 1526 C C . THR A 1 189 ? 9.051 -13.289 20.946 1.00 68.62 189 THR A C 1
ATOM 1528 O O . THR A 1 189 ? 9.063 -14.503 21.112 1.00 68.62 189 THR A O 1
ATOM 1531 N N . PHE A 1 190 ? 9.161 -12.764 19.722 1.00 67.81 190 PHE A N 1
ATOM 1532 C CA . PHE A 1 190 ? 9.246 -13.600 18.520 1.00 67.81 190 PHE A CA 1
ATOM 1533 C C . PHE A 1 190 ? 10.504 -14.486 18.493 1.00 67.81 190 PHE A C 1
ATOM 1535 O O . PHE A 1 190 ? 10.428 -15.651 18.108 1.00 67.81 190 PHE A O 1
ATOM 1542 N N . SER A 1 191 ? 11.651 -13.955 18.926 1.00 69.00 191 SER A N 1
ATOM 1543 C CA . SER A 1 191 ? 12.946 -14.653 18.898 1.00 69.00 191 SER A CA 1
ATOM 1544 C C . SER A 1 191 ? 13.118 -15.666 20.034 1.00 69.00 191 SER A C 1
ATOM 1546 O O . SER A 1 191 ? 13.943 -16.573 19.928 1.00 69.00 191 SER A O 1
ATOM 1548 N N . ARG A 1 192 ? 12.365 -15.516 21.131 1.00 66.56 192 ARG A N 1
ATOM 1549 C CA . ARG A 1 192 ? 12.483 -16.354 22.335 1.00 66.56 192 ARG A CA 1
ATOM 1550 C C . ARG A 1 192 ? 11.888 -17.751 22.161 1.00 66.56 192 ARG A C 1
ATOM 1552 O O . ARG A 1 192 ? 12.342 -18.688 22.813 1.00 66.56 192 ARG A O 1
ATOM 1559 N N . PHE A 1 193 ? 10.910 -17.905 21.271 1.00 60.41 193 PHE A N 1
ATOM 1560 C CA . PHE A 1 193 ? 10.239 -19.181 21.029 1.00 60.41 193 PHE A CA 1
ATOM 1561 C C . PHE A 1 193 ? 10.774 -19.854 19.759 1.00 60.41 193 PHE A C 1
ATOM 1563 O O . PHE A 1 193 ? 10.466 -19.446 18.640 1.00 60.41 193 PHE A O 1
ATOM 1570 N N . SER A 1 194 ? 11.555 -20.925 19.937 1.00 56.31 194 SER A N 1
ATOM 1571 C CA . SER A 1 194 ? 11.880 -21.868 18.856 1.00 56.31 194 SER A CA 1
ATOM 1572 C C . SER A 1 194 ? 10.607 -22.576 18.364 1.00 56.31 194 SER A C 1
ATOM 1574 O O . SER A 1 194 ? 9.627 -22.665 19.106 1.00 56.31 194 SER A O 1
ATOM 1576 N N . ASN A 1 195 ? 10.628 -23.109 17.135 1.00 57.81 195 ASN A N 1
ATOM 1577 C CA . ASN A 1 195 ? 9.488 -23.682 16.388 1.00 57.81 195 ASN A CA 1
ATOM 1578 C C . ASN A 1 195 ? 8.618 -24.721 17.135 1.00 57.81 195 ASN A C 1
ATOM 1580 O O . ASN A 1 195 ? 7.563 -25.086 16.631 1.00 57.81 195 ASN A O 1
ATOM 1584 N N . ASN A 1 196 ? 9.022 -25.187 18.318 1.00 58.28 196 ASN A N 1
ATOM 1585 C CA . ASN A 1 196 ? 8.320 -26.217 19.079 1.00 58.28 196 ASN A CA 1
ATOM 1586 C C . ASN A 1 196 ? 7.235 -25.684 20.042 1.00 58.28 196 ASN A C 1
ATOM 1588 O O . ASN A 1 196 ? 6.432 -26.491 20.498 1.00 58.28 196 ASN A O 1
ATOM 1592 N N . ASN A 1 197 ? 7.148 -24.368 20.309 1.00 68.81 197 ASN A N 1
ATOM 1593 C CA . ASN A 1 197 ? 6.169 -23.784 21.253 1.00 68.81 197 ASN A CA 1
ATOM 1594 C C . ASN A 1 197 ? 5.306 -22.673 20.614 1.00 68.81 197 ASN A C 1
ATOM 1596 O O . ASN A 1 197 ? 5.220 -21.547 21.105 1.00 68.81 197 ASN A O 1
ATOM 1600 N N . GLU A 1 198 ? 4.652 -22.975 19.491 1.00 67.44 198 GLU A N 1
ATOM 1601 C CA . GLU A 1 198 ? 3.845 -21.999 18.741 1.00 67.44 198 GLU A CA 1
ATOM 1602 C C . GLU A 1 198 ? 2.678 -21.401 19.549 1.00 67.44 198 GLU A C 1
ATOM 1604 O O . GLU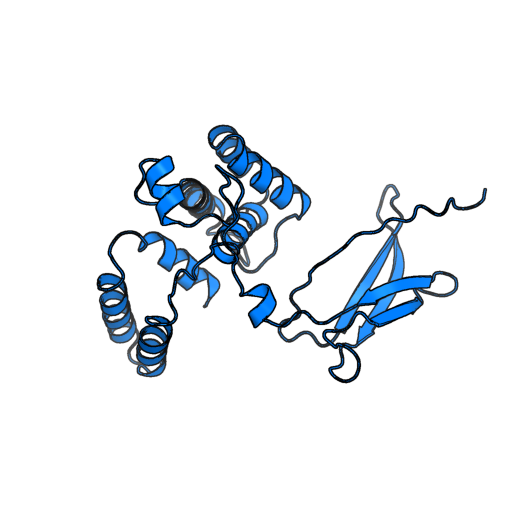 A 1 198 ? 2.432 -20.198 19.469 1.00 67.44 198 GLU A O 1
ATOM 1609 N N . ALA A 1 199 ? 1.988 -22.205 20.362 1.00 72.38 199 ALA A N 1
ATOM 1610 C CA . ALA A 1 199 ? 0.848 -21.741 21.156 1.00 72.38 199 ALA A CA 1
ATOM 1611 C C . ALA A 1 199 ? 1.251 -20.745 22.261 1.00 72.38 199 ALA A C 1
ATOM 1613 O O . ALA A 1 199 ? 0.563 -19.748 22.480 1.00 72.38 199 ALA A O 1
ATOM 1614 N N . GLU A 1 200 ? 2.384 -20.976 22.930 1.00 72.38 200 GLU A N 1
ATOM 1615 C CA . GLU A 1 200 ? 2.923 -20.052 23.939 1.00 72.38 200 GLU A CA 1
ATOM 1616 C C . GLU A 1 200 ? 3.400 -18.751 23.296 1.00 72.38 200 GLU A C 1
ATOM 1618 O O . GLU A 1 200 ? 3.074 -17.671 23.787 1.00 72.38 200 GLU A O 1
ATOM 1623 N N . ARG A 1 201 ? 4.063 -18.845 22.133 1.00 69.25 201 ARG A N 1
ATOM 1624 C CA . ARG A 1 201 ? 4.447 -17.679 21.330 1.00 69.25 201 ARG A CA 1
ATOM 1625 C C . ARG A 1 201 ? 3.234 -16.826 20.974 1.00 69.25 201 ARG A C 1
ATOM 1627 O O . ARG A 1 201 ? 3.282 -15.610 21.121 1.00 69.25 201 ARG A O 1
ATOM 1634 N N . ILE A 1 202 ? 2.144 -17.443 20.512 1.00 69.38 202 ILE A N 1
ATOM 1635 C CA . ILE A 1 202 ? 0.908 -16.721 20.180 1.00 69.38 202 ILE A CA 1
ATOM 1636 C C . ILE A 1 202 ? 0.343 -16.026 21.425 1.00 69.38 202 ILE A C 1
ATOM 1638 O O . ILE A 1 202 ? 0.011 -14.847 21.348 1.00 69.38 202 ILE A O 1
ATOM 1642 N N . ASN A 1 203 ? 0.277 -16.713 22.567 1.00 72.88 203 ASN A N 1
ATOM 1643 C CA . ASN A 1 203 ? -0.257 -16.137 23.803 1.00 72.88 203 ASN A CA 1
ATOM 1644 C C . ASN A 1 203 ? 0.581 -14.963 24.336 1.00 72.88 203 ASN A C 1
ATOM 1646 O O . ASN A 1 203 ? 0.009 -13.941 24.710 1.00 72.88 203 ASN A O 1
ATOM 1650 N N . GLU A 1 204 ? 1.913 -15.052 24.335 1.00 71.81 204 GLU A N 1
ATOM 1651 C CA . GLU A 1 204 ? 2.753 -13.918 24.747 1.00 71.81 204 GLU A CA 1
ATOM 1652 C C . GLU A 1 204 ? 2.662 -12.745 23.771 1.00 71.81 204 GLU A C 1
ATOM 1654 O O . GLU A 1 204 ? 2.583 -11.592 24.194 1.00 71.81 204 GLU A O 1
ATOM 1659 N N . LEU A 1 205 ? 2.615 -13.017 22.463 1.00 69.88 205 LEU A N 1
ATOM 1660 C CA . LEU A 1 205 ? 2.400 -11.964 21.475 1.00 69.88 205 LEU A CA 1
ATOM 1661 C C . LEU A 1 205 ? 1.058 -11.267 21.720 1.00 69.88 205 LEU A C 1
ATOM 1663 O O . LEU A 1 205 ? 1.018 -10.040 21.730 1.00 69.88 205 LEU A O 1
ATOM 1667 N N . LEU A 1 206 ? -0.014 -12.019 21.997 1.00 69.00 206 LEU A N 1
ATOM 1668 C CA . LEU A 1 206 ? -1.319 -11.461 22.370 1.00 69.00 206 LEU A CA 1
ATOM 1669 C C . LEU A 1 206 ? -1.236 -10.556 23.606 1.00 69.00 206 LEU A C 1
ATOM 1671 O O . LEU A 1 206 ? -1.838 -9.487 23.591 1.00 69.00 206 LEU A O 1
ATOM 1675 N N . GLN A 1 207 ? -0.444 -10.901 24.623 1.00 70.88 207 GLN A N 1
ATOM 1676 C CA . GLN A 1 207 ? -0.242 -10.037 25.796 1.00 70.88 207 GLN A CA 1
ATOM 1677 C C . GLN A 1 207 ? 0.518 -8.745 25.461 1.00 70.88 207 GLN A C 1
ATOM 1679 O O . GLN A 1 207 ? 0.105 -7.657 25.869 1.00 70.88 207 GLN A O 1
ATOM 1684 N N . VAL A 1 208 ? 1.585 -8.828 24.657 1.00 67.12 208 VAL A N 1
ATOM 1685 C CA . VAL A 1 208 ? 2.288 -7.638 24.134 1.00 67.12 208 VAL A CA 1
ATOM 1686 C C . VAL A 1 208 ? 1.330 -6.767 23.306 1.00 67.12 208 VAL A C 1
ATOM 1688 O O . VAL A 1 208 ? 1.419 -5.538 23.321 1.00 67.12 208 VAL A O 1
ATOM 1691 N N . PHE A 1 209 ? 0.375 -7.392 22.613 1.00 64.19 209 PHE A N 1
ATOM 1692 C CA . PHE A 1 209 ? -0.661 -6.712 21.843 1.00 64.19 209 PHE A CA 1
ATOM 1693 C C . PHE A 1 209 ? -1.791 -6.108 22.692 1.00 64.19 209 PHE A C 1
ATOM 1695 O O . PHE A 1 209 ? -2.365 -5.096 22.289 1.00 64.19 209 PHE A O 1
ATOM 1702 N N . GLU A 1 210 ? -2.108 -6.664 23.859 1.00 61.16 210 GLU A N 1
ATOM 1703 C CA . GLU A 1 210 ? -3.082 -6.082 24.793 1.00 61.16 210 GLU A CA 1
ATOM 1704 C C . GLU A 1 210 ? -2.552 -4.799 25.445 1.00 61.16 210 GLU A C 1
ATOM 1706 O O . GLU A 1 210 ? -3.288 -3.814 25.567 1.00 61.16 210 GLU A O 1
ATOM 1711 N N . GLU A 1 211 ? -1.253 -4.754 25.768 1.00 60.25 211 GLU A N 1
ATOM 1712 C CA . GLU A 1 211 ? -0.575 -3.525 26.210 1.00 60.25 211 GLU A CA 1
ATOM 1713 C C . GLU A 1 211 ? -0.606 -2.415 25.138 1.00 60.25 211 GLU A C 1
ATOM 1715 O O . GLU A 1 211 ? -0.565 -1.215 25.433 1.00 60.25 211 GLU A O 1
ATOM 1720 N N . LEU A 1 212 ? -0.749 -2.812 23.875 1.00 57.53 212 LEU A N 1
ATOM 1721 C CA . LEU A 1 212 ? -0.845 -1.982 22.677 1.00 57.53 212 LEU A CA 1
ATOM 1722 C C . LEU A 1 212 ? -2.235 -1.326 22.552 1.00 57.53 212 LEU A C 1
ATOM 1724 O O . LEU A 1 212 ? -2.912 -1.464 21.540 1.00 57.53 212 LEU A O 1
ATOM 1728 N N . ARG A 1 213 ? -2.683 -0.604 23.593 1.00 53.34 213 ARG A N 1
ATOM 1729 C CA . ARG A 1 213 ? -3.920 0.215 23.650 1.00 53.34 213 ARG A CA 1
ATOM 1730 C C . ARG A 1 213 ? -5.007 -0.192 22.630 1.00 53.34 213 ARG A C 1
ATOM 1732 O O . ARG A 1 213 ? -5.300 0.554 21.699 1.00 53.34 213 ARG A O 1
ATOM 1739 N N . LEU A 1 214 ? -5.592 -1.374 22.830 1.00 40.19 214 LEU A N 1
ATOM 1740 C CA . LEU A 1 214 ? -6.961 -1.847 22.527 1.00 40.19 214 LEU A CA 1
ATOM 1741 C C . LEU A 1 214 ? -7.752 -1.395 21.266 1.00 40.19 214 LEU A C 1
ATOM 1743 O O . LEU A 1 214 ? -8.932 -1.716 21.174 1.00 40.19 214 LEU A O 1
ATOM 1747 N N . LYS A 1 215 ? -7.200 -0.723 20.247 1.00 49.38 215 LYS A N 1
ATOM 1748 C CA . LYS A 1 215 ? -7.980 -0.337 19.036 1.00 49.38 215 LYS A CA 1
ATOM 1749 C C . LYS A 1 215 ? -7.393 -0.790 17.697 1.00 49.38 215 LYS A C 1
ATOM 1751 O O . LYS A 1 215 ? -7.993 -0.548 16.655 1.00 49.38 215 LYS A O 1
ATOM 1756 N N . GLN A 1 216 ? -6.258 -1.489 17.702 1.00 51.59 216 GLN A N 1
ATOM 1757 C CA . GLN A 1 216 ? -5.535 -1.884 16.481 1.00 51.59 216 GLN A CA 1
ATOM 1758 C C . GLN A 1 216 ? -5.514 -3.399 16.216 1.00 51.59 216 GLN A C 1
ATOM 1760 O O . GLN A 1 216 ? -4.864 -3.839 15.275 1.00 51.59 216 GLN A O 1
ATOM 1765 N N . ILE A 1 217 ? -6.266 -4.206 16.972 1.00 46.66 217 ILE A N 1
ATOM 1766 C CA . ILE A 1 217 ? -6.193 -5.679 16.907 1.00 46.66 217 ILE A CA 1
ATOM 1767 C C . ILE A 1 217 ? -6.538 -6.233 15.509 1.00 46.66 217 ILE A C 1
ATOM 1769 O O . ILE A 1 217 ? -5.889 -7.162 15.038 1.00 46.66 217 ILE A O 1
ATOM 1773 N N . LYS A 1 218 ? -7.463 -5.612 14.758 1.00 49.00 218 LYS A N 1
ATOM 1774 C CA . LYS A 1 218 ? -7.737 -6.027 13.362 1.00 49.00 218 LYS A CA 1
ATOM 1775 C C . LYS A 1 218 ? -6.597 -5.717 12.385 1.00 49.00 218 LYS A C 1
ATOM 1777 O O . LYS A 1 218 ? -6.515 -6.326 11.324 1.00 49.00 218 LYS A O 1
ATOM 1782 N N . LEU A 1 219 ? -5.713 -4.787 12.737 1.00 51.31 219 LEU A N 1
ATOM 1783 C CA . LEU A 1 219 ? -4.540 -4.433 11.943 1.00 51.31 219 LEU A CA 1
ATOM 1784 C C . LEU A 1 219 ? -3.439 -5.498 12.031 1.00 51.31 219 LEU A C 1
ATOM 1786 O O . LEU A 1 219 ? -2.630 -5.619 11.118 1.00 51.31 219 LEU A O 1
ATOM 1790 N N . LEU A 1 220 ? -3.431 -6.289 13.106 1.00 51.03 220 LEU A N 1
ATOM 1791 C CA . LEU A 1 220 ? -2.428 -7.323 13.349 1.00 51.03 220 LEU A CA 1
ATOM 1792 C C . LEU A 1 220 ? -2.635 -8.567 12.490 1.00 51.03 220 LEU A C 1
ATOM 1794 O O . LEU A 1 220 ? -1.648 -9.179 12.096 1.00 51.03 220 LEU A O 1
ATOM 1798 N N . LEU A 1 221 ? -3.878 -8.883 12.106 1.00 48.00 221 LEU A N 1
ATOM 1799 C CA . LEU A 1 221 ? -4.134 -9.917 11.100 1.00 48.00 221 LEU A CA 1
ATOM 1800 C C . LEU A 1 221 ? -3.429 -9.558 9.786 1.00 48.00 221 LEU A C 1
ATOM 1802 O O . LEU A 1 221 ? -2.721 -10.387 9.231 1.00 48.00 221 LEU A O 1
ATOM 1806 N N . ILE A 1 222 ? -3.505 -8.299 9.344 1.00 50.38 222 ILE A N 1
ATOM 1807 C CA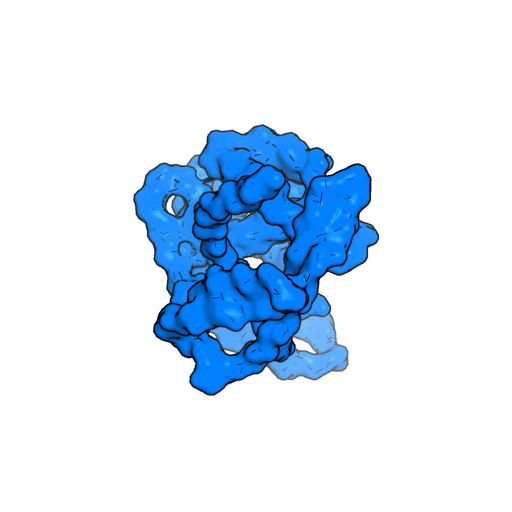 . ILE A 1 222 ? -2.792 -7.834 8.143 1.00 50.38 222 ILE A CA 1
ATOM 1808 C C . ILE A 1 222 ? -1.275 -8.049 8.274 1.00 50.38 222 ILE A C 1
ATOM 1810 O O . ILE A 1 222 ? -0.635 -8.420 7.301 1.00 50.38 222 ILE A O 1
ATOM 1814 N N . ILE A 1 223 ? -0.694 -7.854 9.459 1.00 51.78 223 ILE A N 1
ATOM 1815 C CA . ILE A 1 223 ? 0.745 -8.048 9.692 1.00 51.78 223 ILE A CA 1
ATOM 1816 C C . ILE A 1 223 ? 1.119 -9.534 9.730 1.00 51.78 223 ILE A C 1
ATOM 1818 O O . ILE A 1 223 ? 2.124 -9.908 9.134 1.00 51.78 223 ILE A O 1
ATOM 1822 N N . TYR A 1 224 ? 0.288 -10.384 10.336 1.00 48.53 224 TYR A N 1
ATOM 1823 C CA . TYR A 1 224 ? 0.468 -11.838 10.312 1.00 48.53 224 TYR A CA 1
ATOM 1824 C C . TYR A 1 224 ? 0.463 -12.390 8.875 1.00 48.53 224 TYR A C 1
ATOM 1826 O O . TYR A 1 224 ? 1.245 -13.277 8.568 1.00 48.53 224 TYR A O 1
ATOM 1834 N N . TRP A 1 225 ? -0.337 -11.804 7.974 1.00 43.53 225 TRP A N 1
ATOM 1835 C CA . TRP A 1 225 ? -0.385 -12.162 6.545 1.00 43.53 225 TRP A CA 1
ATOM 1836 C C . TRP A 1 225 ? 0.628 -11.418 5.649 1.00 43.53 225 TRP A C 1
ATOM 1838 O O . TRP A 1 225 ? 0.767 -11.759 4.478 1.00 43.53 225 TRP A O 1
ATOM 1848 N N . ILE A 1 226 ? 1.298 -10.373 6.151 1.00 43.69 226 ILE A N 1
ATOM 1849 C CA . ILE A 1 226 ? 2.322 -9.604 5.413 1.00 43.69 226 ILE A CA 1
ATOM 1850 C C . ILE A 1 226 ? 3.747 -10.052 5.773 1.00 43.69 226 ILE A C 1
ATOM 1852 O O . ILE A 1 226 ? 4.649 -9.862 4.958 1.00 43.69 226 ILE A O 1
ATOM 1856 N N . ILE A 1 227 ? 3.965 -10.595 6.978 1.00 38.16 227 ILE A N 1
ATOM 1857 C CA . ILE A 1 227 ? 5.302 -10.894 7.526 1.00 38.16 227 ILE A CA 1
ATOM 1858 C C . ILE A 1 227 ? 5.644 -12.402 7.536 1.00 38.16 227 ILE A C 1
ATOM 1860 O O . ILE A 1 227 ? 6.829 -12.731 7.559 1.00 38.16 227 ILE A O 1
ATOM 1864 N N . LEU A 1 228 ? 4.659 -13.308 7.464 1.00 32.81 228 LEU A N 1
ATOM 1865 C CA . LEU A 1 228 ? 4.860 -14.752 7.222 1.00 32.81 228 LEU A CA 1
ATOM 1866 C C . LEU A 1 228 ? 4.601 -15.099 5.750 1.00 32.81 228 LEU A C 1
ATOM 1868 O O . LEU A 1 228 ? 5.344 -15.955 5.218 1.00 32.81 228 LEU A O 1
#